Protein AF-A0A8H4XTZ6-F1 (afdb_monomer)

Solvent-accessible surface area (backbone atoms only — not comparable to full-atom values): 12920 Å² total; per-residue (Å²): 134,84,82,74,54,70,74,58,48,52,50,48,52,52,52,48,51,53,48,51,56,50,50,56,52,51,52,54,63,55,42,78,76,43,97,61,100,76,72,85,51,76,67,58,68,66,67,58,66,88,83,51,74,69,60,46,30,50,47,52,44,48,48,55,27,50,54,51,53,46,46,60,42,57,65,65,45,88,54,65,26,36,37,34,23,33,77,70,37,43,57,46,40,72,69,51,46,59,68,68,66,51,42,73,47,40,29,79,50,82,45,54,63,90,52,94,72,85,74,42,62,88,37,32,32,38,33,42,34,49,71,44,74,70,52,51,51,46,52,52,56,38,58,78,63,49,33,39,60,37,36,22,41,36,26,30,31,81,60,52,71,68,60,46,53,55,50,73,68,34,66,66,48,66,76,44,44,79,42,79,50,68,71,53,62,53,55,42,68,78,51,44,89,39,69,41,72,86,58,84,63,54,60,55,38,70,71,36,83,91,27,62,88,50,34,67,60,52,52,53,55,57,57,66,39,106

Nearest PDB structures (foldseek):
  4jeu-assembly1_A  TM=8.251E-01  e=2.474E-12  Rattus norvegicus
  7xsj-assembly1_A  TM=8.286E-01  e=4.257E-12  Rattus norvegicus
  6lpc-assembly1_A  TM=8.825E-01  e=4.116E-09  Rattus norvegicus
  1mqs-assembly1_A  TM=7.685E-01  e=3.271E-10  Saccharomyces cerevisiae
  1y9j-assembly1_A  TM=8.326E-01  e=2.050E-06  Rattus norvegicus

Radius of gyration: 20.04 Å; Cα contacts (8 Å, |Δi|>4): 275; chains: 1; bounding box: 37×61×44 Å

Structure (mmCIF, N/CA/C/O backbone):
data_AF-A0A8H4XTZ6-F1
#
_entry.id   AF-A0A8H4XTZ6-F1
#
loop_
_atom_site.group_PDB
_atom_site.id
_atom_site.type_symbol
_atom_site.label_atom_id
_atom_site.label_alt_id
_atom_site.label_comp_id
_atom_site.label_asym_id
_atom_site.label_entity_id
_atom_site.label_seq_id
_atom_site.pdbx_PDB_ins_code
_atom_site.Cartn_x
_atom_site.Cartn_y
_atom_site.Cartn_z
_atom_site.occupancy
_atom_site.B_iso_or_equiv
_atom_site.auth_seq_id
_atom_site.auth_comp_id
_atom_site.auth_asym_id
_atom_site.auth_atom_id
_atom_site.pdbx_PDB_model_num
ATOM 1 N N . MET A 1 1 ? 12.850 40.009 -25.673 1.00 41.88 1 MET A N 1
ATOM 2 C CA . MET A 1 1 ? 12.493 39.397 -24.373 1.00 41.88 1 MET A CA 1
ATOM 3 C C . MET A 1 1 ? 13.578 39.734 -23.359 1.00 41.88 1 MET A C 1
ATOM 5 O O . MET A 1 1 ? 14.734 39.421 -23.613 1.00 41.88 1 MET A O 1
ATOM 9 N N . ARG A 1 2 ? 13.254 40.454 -22.275 1.00 43.62 2 ARG A N 1
ATOM 10 C CA . ARG A 1 2 ? 14.223 40.780 -21.210 1.00 43.62 2 ARG A CA 1
ATOM 11 C C . ARG A 1 2 ? 14.406 39.543 -20.325 1.00 43.62 2 ARG A C 1
ATOM 13 O O . ARG A 1 2 ? 13.419 39.065 -19.776 1.00 43.62 2 ARG A O 1
ATOM 20 N N . ARG A 1 3 ? 15.635 39.029 -20.204 1.00 43.44 3 ARG A N 1
ATOM 21 C CA . ARG A 1 3 ? 15.961 37.962 -19.242 1.00 43.44 3 ARG A CA 1
ATOM 22 C C . ARG A 1 3 ? 15.710 38.488 -17.826 1.00 43.44 3 ARG A C 1
ATOM 24 O O . ARG A 1 3 ? 16.154 39.588 -17.498 1.00 43.44 3 ARG A O 1
ATOM 31 N N . LEU A 1 4 ? 14.947 37.741 -17.032 1.00 46.97 4 LEU A N 1
ATOM 32 C CA . LEU A 1 4 ? 14.671 38.077 -15.635 1.00 46.97 4 LEU A CA 1
ATOM 33 C C . LEU A 1 4 ? 15.950 37.923 -14.802 1.00 46.97 4 LEU A C 1
ATOM 35 O O . LEU A 1 4 ? 16.807 37.101 -15.114 1.00 46.97 4 LEU A O 1
ATOM 39 N N . SER A 1 5 ? 16.096 38.733 -13.754 1.00 55.97 5 SER A N 1
ATOM 40 C CA . SER A 1 5 ? 17.237 38.605 -12.839 1.00 55.97 5 SER A CA 1
ATOM 41 C C . SER A 1 5 ? 17.119 37.328 -11.989 1.00 55.97 5 SER A C 1
ATOM 43 O O . SER A 1 5 ? 16.010 36.931 -11.631 1.00 55.97 5 SER A O 1
ATOM 45 N N . ALA A 1 6 ? 18.247 36.707 -11.619 1.00 49.34 6 ALA A N 1
ATOM 46 C CA . ALA A 1 6 ? 18.302 35.491 -10.792 1.00 49.34 6 ALA A CA 1
ATOM 47 C C . ALA A 1 6 ? 17.353 35.484 -9.562 1.00 49.34 6 ALA A C 1
ATOM 49 O O . ALA A 1 6 ? 16.667 34.482 -9.353 1.00 49.34 6 ALA A O 1
ATOM 50 N N . PRO A 1 7 ? 17.204 36.577 -8.778 1.00 45.06 7 PRO A N 1
ATOM 51 C CA . PRO A 1 7 ? 16.242 36.604 -7.669 1.00 45.06 7 PRO A CA 1
ATOM 52 C C . PRO A 1 7 ? 14.767 36.661 -8.111 1.00 45.06 7 PRO A C 1
ATOM 54 O O . PRO A 1 7 ? 13.894 36.178 -7.392 1.00 45.06 7 PRO A O 1
ATOM 57 N N . GLN A 1 8 ? 14.458 37.220 -9.285 1.00 45.88 8 GLN A N 1
ATOM 58 C CA . GLN A 1 8 ? 13.102 37.200 -9.857 1.00 45.88 8 GLN A CA 1
ATOM 59 C C . GLN A 1 8 ? 12.756 35.825 -10.436 1.00 45.88 8 GLN A C 1
ATOM 61 O O . GLN A 1 8 ? 11.607 35.397 -10.354 1.00 45.88 8 GLN A O 1
ATOM 66 N N . GLN A 1 9 ? 13.756 35.123 -10.969 1.00 47.41 9 GLN A N 1
ATOM 67 C CA . GLN A 1 9 ? 13.618 33.754 -11.449 1.00 47.41 9 GLN A CA 1
ATOM 68 C C . GLN A 1 9 ? 13.336 32.810 -10.272 1.00 47.41 9 GLN A C 1
ATOM 70 O O . GLN A 1 9 ? 12.324 32.118 -10.285 1.00 47.41 9 GLN A O 1
ATOM 75 N N . ALA A 1 10 ? 14.107 32.902 -9.180 1.00 41.50 10 ALA A N 1
ATOM 76 C CA . ALA A 1 10 ? 13.866 32.144 -7.944 1.00 41.50 10 ALA A CA 1
ATOM 77 C C . ALA A 1 10 ? 12.462 32.370 -7.347 1.00 41.50 10 ALA A C 1
ATOM 79 O O . ALA A 1 10 ? 11.810 31.417 -6.926 1.00 41.50 10 ALA A O 1
ATOM 80 N N . ARG A 1 11 ? 11.958 33.613 -7.350 1.00 45.72 11 ARG A N 1
ATOM 81 C CA . ARG A 1 11 ? 10.585 33.914 -6.903 1.00 45.72 11 ARG A CA 1
ATOM 82 C C . ARG A 1 11 ? 9.529 33.264 -7.792 1.00 45.72 11 ARG A C 1
ATOM 84 O O . ARG A 1 11 ? 8.603 32.666 -7.259 1.00 45.72 11 ARG A O 1
ATOM 91 N N . ARG A 1 12 ? 9.708 33.303 -9.117 1.00 45.94 12 ARG A N 1
ATOM 92 C CA . ARG A 1 12 ? 8.836 32.584 -10.058 1.00 45.94 12 ARG A CA 1
ATOM 93 C C . ARG A 1 12 ? 8.860 31.073 -9.833 1.00 45.94 12 ARG A C 1
ATOM 95 O O . ARG A 1 12 ? 7.801 30.465 -9.850 1.00 45.94 12 ARG A O 1
ATOM 102 N N . HIS A 1 13 ? 10.021 30.472 -9.572 1.00 44.62 13 HIS A N 1
ATOM 103 C CA . HIS A 1 13 ? 10.110 29.038 -9.270 1.00 44.62 13 HIS A CA 1
ATOM 104 C C . HIS A 1 13 ? 9.331 28.655 -8.010 1.00 44.62 13 HIS A C 1
ATOM 106 O O . HIS A 1 13 ? 8.622 27.653 -8.016 1.00 44.62 13 HIS A O 1
ATOM 112 N N . VAL A 1 14 ? 9.431 29.457 -6.943 1.00 46.00 14 VAL A N 1
ATOM 113 C CA . VAL A 1 14 ? 8.678 29.232 -5.698 1.00 46.00 14 VAL A CA 1
ATOM 114 C C . VAL A 1 14 ? 7.174 29.398 -5.932 1.00 46.00 14 VAL A C 1
ATOM 116 O O . VAL A 1 14 ? 6.385 28.595 -5.450 1.00 46.00 14 VAL A O 1
ATOM 119 N N . GLU A 1 15 ? 6.769 30.392 -6.716 1.00 44.75 15 GLU A N 1
ATOM 120 C CA . GLU A 1 15 ? 5.364 30.659 -7.039 1.00 44.75 15 GLU A CA 1
ATOM 121 C C . GLU A 1 15 ? 4.754 29.548 -7.916 1.00 44.75 15 GLU A C 1
ATOM 123 O O . GLU A 1 15 ? 3.647 29.077 -7.649 1.00 44.75 15 GLU A O 1
ATOM 128 N N . VAL A 1 16 ? 5.514 29.035 -8.891 1.00 50.38 16 VAL A N 1
ATOM 129 C CA . VAL A 1 16 ? 5.145 27.878 -9.723 1.00 50.38 16 VAL A CA 1
ATOM 130 C C . VAL A 1 16 ? 5.050 26.603 -8.882 1.00 50.38 16 VAL A C 1
ATOM 132 O O . VAL A 1 16 ? 4.062 25.890 -8.994 1.00 50.38 16 VAL A O 1
ATOM 135 N N . MET A 1 17 ? 6.004 26.354 -7.980 1.00 45.78 17 MET A N 1
ATOM 136 C CA . MET A 1 17 ? 5.973 25.252 -7.003 1.00 45.78 17 MET A CA 1
ATOM 137 C C . MET A 1 17 ? 4.731 25.294 -6.101 1.00 45.78 17 MET A C 1
ATOM 139 O O . MET A 1 17 ? 4.071 24.273 -5.901 1.00 45.78 17 MET A O 1
ATOM 143 N N . ILE A 1 18 ? 4.390 26.470 -5.563 1.00 44.59 18 ILE A N 1
ATOM 144 C CA . ILE A 1 18 ? 3.201 26.664 -4.720 1.00 44.59 18 ILE A CA 1
ATOM 145 C C . ILE A 1 18 ? 1.930 26.399 -5.533 1.00 44.59 18 ILE A C 1
ATOM 147 O O . ILE A 1 18 ? 1.028 25.716 -5.051 1.00 44.59 18 ILE A O 1
ATOM 151 N N . THR A 1 19 ? 1.883 26.866 -6.782 1.00 44.28 19 THR A N 1
ATOM 152 C CA . THR A 1 19 ? 0.727 26.689 -7.674 1.00 44.28 19 THR A CA 1
ATOM 153 C C . THR A 1 19 ? 0.571 25.233 -8.132 1.00 44.28 19 THR A C 1
ATOM 155 O O . THR A 1 19 ? -0.538 24.712 -8.124 1.00 44.28 19 THR A O 1
ATOM 158 N N . LEU A 1 20 ? 1.673 24.533 -8.430 1.00 47.31 20 LEU A N 1
ATOM 159 C CA . LEU A 1 20 ? 1.722 23.089 -8.709 1.00 47.31 20 LEU A CA 1
ATOM 160 C C . LEU A 1 20 ? 1.187 22.277 -7.529 1.00 47.31 20 LEU A C 1
ATOM 162 O O . LEU A 1 20 ? 0.318 21.426 -7.695 1.00 47.31 20 LEU A O 1
ATOM 166 N N . THR A 1 21 ? 1.668 22.580 -6.324 1.00 45.09 21 THR A N 1
ATOM 167 C CA . THR A 1 21 ? 1.242 21.884 -5.104 1.00 45.09 21 THR A CA 1
ATOM 168 C C . THR A 1 21 ? -0.235 22.154 -4.803 1.00 45.09 21 THR A C 1
ATOM 170 O O . THR A 1 21 ? -0.951 21.249 -4.383 1.00 45.09 21 THR A O 1
ATOM 173 N N . ALA A 1 22 ? -0.719 23.377 -5.049 1.00 42.16 22 ALA A N 1
ATOM 174 C CA . ALA A 1 22 ? -2.122 23.747 -4.875 1.00 42.16 22 ALA A CA 1
ATOM 175 C C . ALA A 1 22 ? -3.043 23.075 -5.906 1.00 42.16 22 ALA A C 1
ATOM 177 O O . ALA A 1 22 ? -4.078 22.540 -5.525 1.00 42.16 22 ALA A O 1
ATOM 178 N N . HIS A 1 23 ? -2.648 23.027 -7.179 1.00 41.53 23 HIS A N 1
ATOM 179 C CA . HIS A 1 23 ? -3.471 22.460 -8.248 1.00 41.53 23 HIS A CA 1
ATOM 180 C C . HIS A 1 23 ? -3.532 20.927 -8.188 1.00 41.53 23 HIS A C 1
ATOM 182 O O . HIS A 1 23 ? -4.601 20.344 -8.336 1.00 41.53 23 HIS A O 1
ATOM 188 N N . VAL A 1 24 ? -2.419 20.255 -7.862 1.00 46.41 24 VAL A N 1
ATOM 189 C CA . VAL A 1 24 ? -2.420 18.799 -7.618 1.00 46.41 24 VAL A CA 1
ATOM 190 C C . VAL A 1 24 ? -3.264 18.456 -6.382 1.00 46.41 24 VAL A C 1
ATOM 192 O O . VAL A 1 24 ? -3.965 17.444 -6.379 1.00 46.41 24 VAL A O 1
ATOM 195 N N . ARG A 1 25 ? -3.257 19.310 -5.348 1.00 40.59 25 ARG A N 1
ATOM 196 C CA . ARG A 1 25 ? -4.105 19.174 -4.150 1.00 40.59 25 ARG A CA 1
ATOM 197 C C . ARG A 1 25 ? -5.598 19.367 -4.451 1.00 40.59 25 ARG A C 1
ATOM 199 O O . ARG A 1 25 ? -6.425 18.727 -3.812 1.00 40.59 25 ARG A O 1
ATOM 206 N N . GLU A 1 26 ? -5.939 20.222 -5.409 1.00 40.88 26 GLU A N 1
ATOM 207 C CA . GLU A 1 26 ? -7.314 20.457 -5.872 1.00 40.88 26 GLU A CA 1
ATOM 208 C C . GLU A 1 26 ? -7.821 19.294 -6.751 1.00 40.88 26 GLU A C 1
ATOM 210 O O . GLU A 1 26 ? -8.905 18.769 -6.515 1.00 40.88 26 GLU A O 1
ATOM 215 N N . LEU A 1 27 ? -6.980 18.775 -7.653 1.00 41.75 27 LEU A N 1
ATOM 216 C CA . LEU A 1 27 ? -7.286 17.604 -8.489 1.00 41.75 27 LEU A CA 1
ATOM 217 C C . LEU A 1 27 ? -7.398 16.296 -7.692 1.00 41.75 27 LEU A C 1
ATOM 219 O O . LEU A 1 27 ? -8.238 15.452 -8.003 1.00 41.75 27 LEU A O 1
ATOM 223 N N . THR A 1 28 ? -6.591 16.119 -6.638 1.00 41.16 28 THR A N 1
ATOM 224 C CA . THR A 1 28 ? -6.766 14.980 -5.723 1.00 41.16 28 THR A CA 1
ATOM 225 C C . THR A 1 28 ? -8.097 15.082 -4.982 1.00 41.16 28 THR A C 1
ATOM 227 O O . THR A 1 28 ? -8.783 14.075 -4.887 1.00 41.16 28 THR A O 1
ATOM 230 N N . LEU A 1 29 ? -8.523 16.266 -4.527 1.00 37.47 29 LEU A N 1
ATOM 231 C CA . LEU A 1 29 ? -9.815 16.443 -3.843 1.00 37.47 29 LEU A CA 1
ATOM 232 C C . LEU A 1 29 ? -11.028 16.097 -4.729 1.00 37.47 29 LEU A C 1
ATOM 234 O O . LEU A 1 29 ? -11.968 15.477 -4.228 1.00 37.47 29 LEU A O 1
ATOM 238 N N . ASP A 1 30 ? -10.996 16.433 -6.021 1.00 35.28 30 ASP A N 1
ATOM 239 C CA . ASP A 1 30 ? -12.091 16.120 -6.954 1.00 35.28 30 ASP A CA 1
ATOM 240 C C . ASP A 1 30 ? -12.060 14.663 -7.459 1.00 35.28 30 ASP A C 1
ATOM 242 O O . ASP A 1 30 ? -13.112 14.051 -7.657 1.00 35.28 30 ASP A O 1
ATOM 246 N N . SER A 1 31 ? -10.877 14.045 -7.563 1.00 36.22 31 SER A N 1
ATOM 247 C CA . SER A 1 31 ? -10.711 12.641 -7.976 1.00 36.22 31 SER A CA 1
ATOM 248 C C . SER A 1 31 ? -11.304 11.624 -6.984 1.00 36.22 31 SER A C 1
ATOM 250 O O . SER A 1 31 ? -11.765 10.565 -7.403 1.00 36.22 31 SER A O 1
ATOM 252 N N . TRP A 1 32 ? -11.377 11.942 -5.685 1.00 37.50 32 TRP A N 1
ATOM 253 C CA . TRP A 1 32 ? -12.022 11.077 -4.679 1.00 37.50 32 TRP A CA 1
ATOM 254 C C . TRP A 1 32 ? -13.562 11.139 -4.692 1.00 37.50 32 TRP A C 1
ATOM 256 O O . TRP A 1 32 ? -14.209 10.341 -4.014 1.00 37.50 32 TRP A O 1
ATOM 266 N N . ARG A 1 33 ? -14.175 12.067 -5.444 1.00 37.56 33 ARG A N 1
ATOM 267 C CA . ARG A 1 33 ? -15.642 12.167 -5.597 1.00 37.56 33 ARG A CA 1
ATOM 268 C C . ARG A 1 33 ? -16.196 11.424 -6.809 1.00 37.56 33 ARG A C 1
ATOM 270 O O . ARG A 1 33 ? -17.398 11.168 -6.853 1.00 37.56 33 ARG A O 1
ATOM 277 N N . SER A 1 34 ? -15.357 11.078 -7.773 1.00 34.34 34 SER A N 1
ATOM 278 C CA . SER A 1 34 ? -15.783 10.452 -9.021 1.00 34.34 34 SER A CA 1
ATOM 279 C C . SER A 1 34 ? -14.666 9.570 -9.557 1.00 34.34 34 SER A C 1
ATOM 281 O O . SER A 1 34 ? -13.596 10.080 -9.882 1.00 34.34 34 SER A O 1
ATOM 283 N N . ASP A 1 35 ? -14.936 8.263 -9.649 1.00 40.84 35 ASP A N 1
ATOM 284 C CA . ASP A 1 35 ? -14.120 7.263 -10.347 1.00 40.84 35 ASP A CA 1
ATOM 285 C C . ASP A 1 35 ? -13.469 7.858 -11.608 1.00 40.84 35 ASP A C 1
ATOM 287 O O . ASP A 1 35 ? -14.160 8.158 -12.584 1.00 40.84 35 ASP A O 1
ATOM 291 N N . GLY A 1 36 ? -12.144 8.049 -11.601 1.00 34.41 36 GLY A N 1
ATOM 292 C CA . GLY A 1 36 ? -11.499 8.746 -12.715 1.00 34.41 36 GLY A CA 1
ATOM 293 C C . GLY A 1 36 ? -10.007 9.045 -12.581 1.00 34.41 36 GLY A C 1
ATOM 294 O O . GLY A 1 36 ? -9.601 10.182 -12.783 1.00 34.41 36 GLY A O 1
ATOM 295 N N . ILE A 1 37 ? -9.151 8.047 -12.330 1.00 34.31 37 ILE A N 1
ATOM 296 C CA . ILE A 1 37 ? -7.687 8.185 -12.521 1.00 34.31 37 ILE A CA 1
ATOM 297 C C . ILE A 1 37 ? -7.341 8.014 -14.017 1.00 34.31 37 ILE A C 1
ATOM 299 O O . ILE A 1 37 ? -6.606 7.101 -14.390 1.00 34.31 37 ILE A O 1
ATOM 303 N N . ARG A 1 38 ? -7.939 8.806 -14.922 1.00 36.03 38 ARG A N 1
ATOM 304 C CA . ARG A 1 38 ? -7.654 8.698 -16.375 1.00 36.03 38 ARG A CA 1
ATOM 305 C C . ARG A 1 38 ? -7.473 9.999 -17.151 1.00 36.03 38 ARG A C 1
ATOM 307 O O . ARG A 1 38 ? -7.172 9.916 -18.335 1.00 36.03 38 ARG A O 1
ATOM 314 N N . GLU A 1 39 ? -7.533 11.163 -16.517 1.00 38.28 39 GLU A N 1
ATOM 315 C CA . GLU A 1 39 ? -7.215 12.435 -17.182 1.00 38.28 39 GLU A CA 1
ATOM 316 C C . GLU A 1 39 ? -6.231 13.242 -16.338 1.00 38.28 39 GLU A C 1
ATOM 318 O O . GLU A 1 39 ? -6.549 14.268 -15.747 1.00 38.28 39 GLU A O 1
ATOM 323 N N . MET A 1 40 ? -4.988 12.762 -16.276 1.00 38.16 40 MET A N 1
ATOM 324 C CA . MET A 1 40 ? -3.869 13.649 -15.977 1.00 38.16 40 MET A CA 1
ATOM 325 C C . MET A 1 40 ? -3.655 14.503 -17.235 1.00 38.16 40 MET A C 1
ATOM 327 O O . MET A 1 40 ? -3.109 14.046 -18.236 1.00 38.16 40 MET A O 1
ATOM 331 N N . ASP A 1 41 ? -4.242 15.693 -17.197 1.00 41.72 41 ASP A N 1
ATOM 332 C CA . ASP A 1 41 ? -4.563 16.562 -18.328 1.00 41.72 41 ASP A CA 1
ATOM 333 C C . ASP A 1 41 ? -3.343 16.864 -19.233 1.00 41.72 41 ASP A C 1
ATOM 335 O O . ASP A 1 41 ? -2.322 17.390 -18.780 1.00 41.72 41 ASP A O 1
ATOM 339 N N . GLU A 1 42 ? -3.443 16.598 -20.544 1.00 36.47 42 GLU A N 1
ATOM 340 C CA . GLU A 1 42 ? -2.414 16.915 -21.564 1.00 36.47 42 GLU A CA 1
ATOM 341 C C . GLU A 1 42 ? -2.004 18.403 -21.556 1.00 36.47 42 GLU A C 1
ATOM 343 O O . GLU A 1 42 ? -0.920 18.779 -22.014 1.00 36.47 42 GLU A O 1
ATOM 348 N N . LYS A 1 43 ? -2.874 19.274 -21.034 1.00 37.62 43 LYS A N 1
ATOM 349 C CA . LYS A 1 43 ? -2.613 20.706 -20.848 1.00 37.62 43 LYS A CA 1
ATOM 350 C C . LYS A 1 43 ? -1.610 20.997 -19.730 1.00 37.62 43 LYS A C 1
ATOM 352 O O . LYS A 1 43 ? -0.890 21.988 -19.829 1.00 37.62 43 LYS A O 1
ATOM 357 N N . PHE A 1 44 ? -1.526 20.144 -18.711 1.00 42.38 44 PHE A N 1
ATOM 358 C CA . PHE A 1 44 ? -0.621 20.305 -17.572 1.00 42.38 44 PHE A CA 1
ATOM 359 C C . PHE A 1 44 ? 0.829 19.974 -17.951 1.00 42.38 44 PHE A C 1
ATOM 361 O O . PHE A 1 44 ? 1.744 20.735 -17.641 1.00 42.38 44 PHE A O 1
ATOM 368 N N . LEU A 1 45 ? 1.030 18.913 -18.743 1.00 42.81 45 LEU A N 1
ATOM 369 C CA . LEU A 1 45 ? 2.329 18.572 -19.342 1.00 42.81 45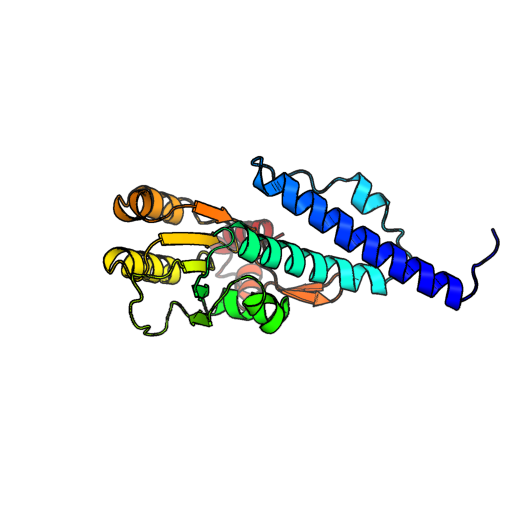 LEU A CA 1
ATOM 370 C C . LEU A 1 45 ? 2.846 19.655 -20.307 1.00 42.81 45 LEU A C 1
ATOM 372 O O . LEU A 1 45 ? 4.054 19.801 -20.461 1.00 42.81 45 LEU A O 1
ATOM 376 N N . LYS A 1 46 ? 1.953 20.448 -20.918 1.00 44.38 46 LYS A N 1
ATOM 377 C CA . LYS A 1 46 ? 2.314 21.600 -21.769 1.00 44.38 46 LYS A CA 1
ATOM 378 C C . LYS A 1 46 ? 2.691 22.866 -20.987 1.00 44.38 46 LYS A C 1
ATOM 380 O O . LYS A 1 46 ? 3.265 23.771 -21.582 1.00 44.38 46 LYS A O 1
ATOM 385 N N . TRP A 1 47 ? 2.363 22.949 -19.694 1.00 41.28 47 TRP A N 1
ATOM 386 C CA . TRP A 1 47 ? 2.645 24.109 -18.829 1.00 41.28 47 TRP A CA 1
ATOM 387 C C . TRP A 1 47 ? 4.018 24.041 -18.141 1.00 41.28 47 TRP A C 1
ATOM 389 O O . TRP A 1 47 ? 4.542 25.061 -17.697 1.00 41.28 47 TRP A O 1
ATOM 399 N N . LEU A 1 48 ? 4.610 22.847 -18.061 1.00 41.94 48 LEU A N 1
ATOM 400 C CA . LEU A 1 48 ? 6.001 22.646 -17.662 1.00 41.94 48 LEU A CA 1
ATOM 401 C C . LEU A 1 48 ? 6.896 22.900 -18.877 1.00 41.94 48 LEU A C 1
ATOM 403 O O . LEU A 1 48 ? 7.161 21.993 -19.665 1.00 41.94 48 LEU A O 1
ATOM 407 N N . GLU A 1 49 ? 7.342 24.145 -19.059 1.00 45.59 49 GLU A N 1
ATOM 408 C CA . GLU A 1 49 ? 8.364 24.420 -20.071 1.00 45.59 49 GLU A CA 1
ATOM 409 C C . GLU A 1 49 ? 9.658 23.629 -19.775 1.00 45.59 49 GLU A C 1
ATOM 411 O O . GLU A 1 49 ? 10.000 23.408 -18.609 1.00 45.59 49 GLU A O 1
ATOM 416 N N . PRO A 1 50 ? 10.400 23.181 -20.808 1.00 45.28 50 PRO A N 1
ATOM 417 C CA . PRO A 1 50 ? 11.414 22.130 -20.670 1.00 45.28 50 PRO A CA 1
ATOM 418 C C . PRO A 1 50 ? 12.718 22.558 -19.977 1.00 45.28 50 PRO A C 1
ATOM 420 O O . PRO A 1 50 ? 13.603 21.721 -19.805 1.00 45.28 50 PRO A O 1
ATOM 423 N N . GL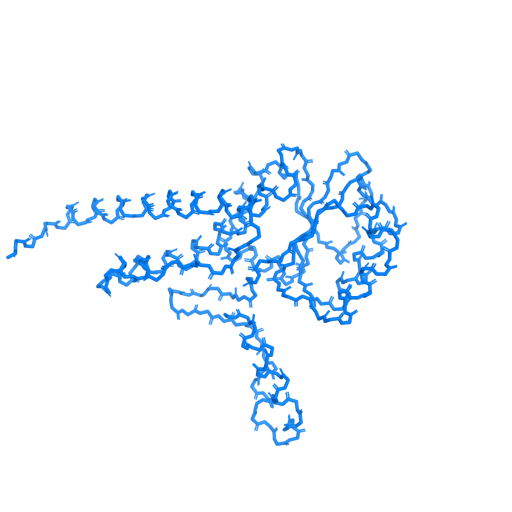U A 1 51 ? 12.881 23.837 -19.630 1.00 51.19 51 GLU A N 1
ATOM 424 C CA . GLU A 1 51 ? 14.201 24.421 -19.347 1.00 51.19 51 GLU A CA 1
ATOM 425 C C . GLU A 1 51 ? 14.679 24.269 -17.893 1.00 51.19 51 GLU A C 1
ATOM 427 O O . GLU A 1 51 ? 15.866 24.453 -17.630 1.00 51.19 51 GLU A O 1
ATOM 432 N N . ASP A 1 52 ? 13.819 23.849 -16.959 1.00 50.06 52 ASP A N 1
ATOM 433 C CA . ASP A 1 52 ? 14.174 23.778 -15.536 1.00 50.06 52 ASP A CA 1
ATOM 434 C C . ASP A 1 52 ? 14.223 22.342 -15.003 1.00 50.06 52 ASP A C 1
ATOM 436 O O . ASP A 1 52 ? 13.278 21.793 -14.430 1.00 50.06 52 ASP A O 1
ATOM 440 N N . GLU A 1 53 ? 15.397 21.735 -15.158 1.00 50.66 53 GLU A N 1
ATOM 441 C CA . GLU A 1 53 ? 15.718 20.361 -14.763 1.00 50.66 53 GLU A CA 1
ATOM 442 C C . GLU A 1 53 ? 15.440 20.063 -13.274 1.00 50.66 53 GLU A C 1
ATOM 444 O O . GLU A 1 53 ? 15.101 18.933 -12.929 1.00 50.66 53 GLU A O 1
ATOM 449 N N . PHE A 1 54 ? 15.500 21.086 -12.411 1.00 49.28 54 PHE A N 1
ATOM 450 C CA . PHE A 1 54 ? 15.274 20.993 -10.963 1.00 49.28 54 PHE A CA 1
ATOM 451 C C . PHE A 1 54 ? 13.785 20.957 -10.563 1.00 49.28 54 PHE A C 1
ATOM 453 O O . PHE A 1 54 ? 13.427 20.308 -9.579 1.00 49.28 54 PHE A O 1
ATOM 460 N N . ILE A 1 55 ? 12.896 21.610 -11.326 1.00 52.28 55 ILE A N 1
ATOM 461 C CA . ILE A 1 55 ? 11.449 21.655 -11.026 1.00 52.28 55 ILE A CA 1
ATOM 462 C C . ILE A 1 55 ? 10.773 20.325 -11.360 1.00 52.28 55 ILE A C 1
ATOM 464 O O . ILE A 1 55 ? 9.910 19.856 -10.617 1.00 52.28 55 ILE A O 1
ATOM 468 N N . LEU A 1 56 ? 11.221 19.664 -12.423 1.00 48.97 56 LEU A N 1
ATOM 469 C CA . LEU A 1 56 ? 10.729 18.339 -12.794 1.00 48.97 56 LEU A CA 1
ATOM 470 C C . LEU A 1 56 ? 11.152 17.259 -11.777 1.00 48.97 56 LEU A C 1
ATOM 472 O O . LEU A 1 56 ? 10.403 16.308 -11.562 1.00 48.97 56 LEU A O 1
ATOM 476 N N . THR A 1 57 ? 12.288 17.443 -11.079 1.00 45.06 57 THR A N 1
ATOM 477 C CA . THR A 1 57 ? 12.725 16.591 -9.948 1.00 45.06 57 THR A CA 1
ATOM 478 C C . THR A 1 57 ? 11.758 16.584 -8.798 1.00 45.06 57 THR A C 1
ATOM 480 O O . THR A 1 57 ? 11.380 15.524 -8.301 1.00 45.06 57 THR A O 1
ATOM 483 N N . LEU A 1 58 ? 11.340 17.776 -8.401 1.00 51.16 58 LEU A N 1
ATOM 484 C CA . LEU A 1 58 ? 10.335 17.931 -7.374 1.00 51.16 58 LEU A CA 1
ATOM 485 C C . LEU A 1 58 ? 8.986 17.400 -7.853 1.00 51.16 58 LEU A C 1
ATOM 487 O O . LEU A 1 58 ? 8.319 16.752 -7.068 1.00 51.16 58 LEU A O 1
ATOM 491 N N . ALA A 1 59 ? 8.610 17.578 -9.122 1.00 55.88 59 ALA A N 1
ATOM 492 C CA . ALA A 1 59 ? 7.269 17.245 -9.597 1.00 55.88 59 ALA A CA 1
ATOM 493 C C . ALA A 1 59 ? 6.917 15.746 -9.539 1.00 55.88 59 ALA A C 1
ATOM 495 O O . ALA A 1 59 ? 5.841 15.417 -9.054 1.00 55.88 59 ALA A O 1
ATOM 496 N N . ALA A 1 60 ? 7.784 14.832 -9.993 1.00 55.69 60 ALA A N 1
ATOM 497 C CA . ALA A 1 60 ? 7.460 13.395 -10.017 1.00 55.69 60 ALA A CA 1
ATOM 498 C C . ALA A 1 60 ? 7.468 12.763 -8.614 1.00 55.69 60 ALA A C 1
ATOM 500 O O . ALA A 1 60 ? 6.549 12.029 -8.247 1.00 55.69 60 ALA A O 1
ATOM 501 N N . ALA A 1 61 ? 8.484 13.089 -7.809 1.00 61.31 61 ALA A N 1
ATOM 502 C CA . ALA A 1 61 ? 8.536 12.675 -6.412 1.00 61.31 61 ALA A CA 1
ATOM 503 C C . ALA A 1 61 ? 7.374 13.294 -5.623 1.00 61.31 61 ALA A C 1
ATOM 505 O O . ALA A 1 61 ? 6.651 12.564 -4.955 1.00 61.31 61 ALA A O 1
ATOM 506 N N . ALA A 1 62 ? 7.116 14.598 -5.781 1.00 65.31 62 ALA A N 1
ATOM 507 C CA . ALA A 1 62 ? 5.984 15.259 -5.138 1.00 65.31 62 ALA A CA 1
ATOM 508 C C . ALA A 1 62 ? 4.641 14.715 -5.624 1.00 65.31 62 ALA A C 1
ATOM 510 O O . ALA A 1 62 ? 3.723 14.635 -4.821 1.00 65.31 62 ALA A O 1
ATOM 511 N N . ALA A 1 63 ? 4.501 14.297 -6.884 1.00 69.31 63 ALA A N 1
ATOM 512 C CA . ALA A 1 63 ? 3.272 13.672 -7.363 1.00 69.31 63 ALA A CA 1
ATOM 513 C C . ALA A 1 63 ? 2.998 12.361 -6.614 1.00 69.31 63 ALA A C 1
ATOM 515 O O . ALA A 1 63 ? 1.909 12.198 -6.068 1.00 69.31 63 ALA A O 1
ATOM 516 N N . ALA A 1 64 ? 3.992 11.470 -6.501 1.00 74.88 64 ALA A N 1
ATOM 517 C CA . ALA A 1 64 ? 3.853 10.238 -5.722 1.00 74.88 64 ALA A CA 1
ATOM 518 C C . ALA A 1 64 ? 3.564 10.533 -4.238 1.00 74.88 64 ALA A C 1
ATOM 520 O O . ALA A 1 64 ? 2.624 9.976 -3.672 1.00 74.88 64 ALA A O 1
ATOM 521 N N . THR A 1 65 ? 4.304 11.465 -3.628 1.00 80.69 65 THR A N 1
ATOM 522 C CA . THR A 1 65 ? 4.082 11.928 -2.248 1.00 80.69 65 THR A CA 1
ATOM 523 C C . THR A 1 65 ? 2.657 12.445 -2.044 1.00 80.69 65 THR A C 1
ATOM 525 O O . THR A 1 65 ? 1.996 12.060 -1.083 1.00 80.69 65 THR A O 1
ATOM 528 N N . VAL A 1 66 ? 2.163 13.304 -2.939 1.00 80.62 66 VAL A N 1
ATOM 529 C CA . VAL A 1 66 ? 0.836 13.925 -2.831 1.00 80.62 66 VAL A CA 1
ATOM 530 C C . VAL A 1 66 ? -0.268 12.894 -3.032 1.00 80.62 66 VAL A C 1
ATOM 532 O O . VAL A 1 66 ? -1.239 12.909 -2.281 1.00 80.62 66 VAL A O 1
ATOM 535 N N . VAL A 1 67 ? -0.115 11.972 -3.984 1.00 82.56 67 VAL A N 1
ATOM 536 C CA . VAL A 1 67 ? -1.082 10.888 -4.205 1.00 82.56 67 VAL A CA 1
ATOM 537 C C . VAL A 1 67 ? -1.161 9.977 -2.979 1.00 82.56 67 VAL A C 1
ATOM 539 O O . VAL A 1 67 ? -2.259 9.688 -2.504 1.00 82.56 67 VAL A O 1
ATOM 542 N N . ILE A 1 68 ? -0.018 9.572 -2.418 1.00 86.31 68 ILE A N 1
ATOM 543 C CA . ILE A 1 68 ? 0.027 8.685 -1.250 1.00 86.31 68 ILE A CA 1
ATOM 544 C C . ILE A 1 68 ? -0.518 9.385 0.003 1.00 86.31 68 ILE A C 1
ATOM 546 O O . ILE A 1 68 ? -1.379 8.831 0.685 1.00 86.31 68 ILE A O 1
ATOM 550 N N . LEU A 1 69 ? -0.083 10.615 0.297 1.00 85.94 69 LEU A N 1
ATOM 551 C CA . LEU A 1 69 ? -0.612 11.384 1.430 1.00 85.94 69 LEU A CA 1
ATOM 552 C C . LEU A 1 69 ? -2.101 11.699 1.262 1.00 85.94 69 LEU A C 1
ATOM 554 O O . LEU A 1 69 ? -2.855 11.632 2.231 1.00 85.94 69 LEU A O 1
ATOM 558 N N . GLY A 1 70 ? -2.540 11.995 0.038 1.00 83.69 70 GLY A N 1
ATOM 559 C CA . GLY A 1 70 ? -3.950 12.157 -0.297 1.00 83.69 70 GLY A CA 1
ATOM 560 C C . GLY A 1 70 ? -4.743 10.891 0.018 1.00 83.69 70 GLY A C 1
ATOM 561 O O . GLY A 1 70 ? -5.773 10.965 0.683 1.00 83.69 70 GLY A O 1
ATOM 562 N N . ALA A 1 71 ? -4.229 9.722 -0.366 1.00 84.56 71 ALA A N 1
ATOM 563 C CA . ALA A 1 71 ? -4.852 8.449 -0.029 1.00 84.56 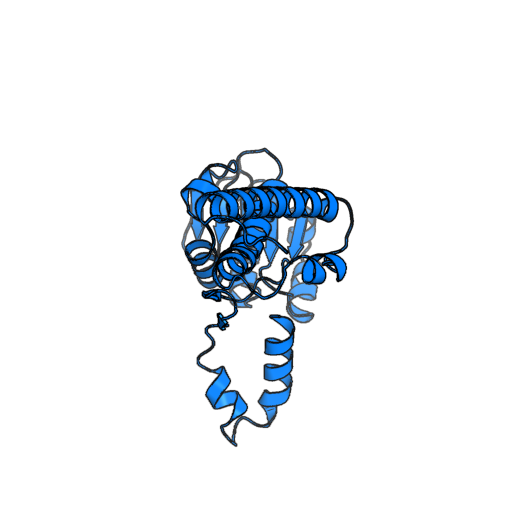71 ALA A CA 1
ATOM 564 C C . ALA A 1 71 ? -4.915 8.205 1.481 1.00 84.56 71 ALA A C 1
ATOM 566 O O . ALA A 1 71 ? -5.973 7.839 1.986 1.00 84.56 71 ALA A O 1
ATOM 567 N N . ILE A 1 72 ? -3.838 8.480 2.223 1.00 86.12 72 ILE A N 1
ATOM 568 C CA . ILE A 1 72 ? -3.820 8.328 3.687 1.00 86.12 72 ILE A CA 1
ATOM 569 C C . ILE A 1 72 ? -4.840 9.250 4.358 1.00 86.12 72 ILE A C 1
ATOM 571 O O . ILE A 1 72 ? -5.549 8.842 5.281 1.00 86.12 72 ILE A O 1
ATOM 575 N N . ARG A 1 73 ? -4.948 10.486 3.872 1.00 84.56 73 ARG A N 1
ATOM 576 C CA . ARG A 1 73 ? -5.857 11.493 4.413 1.00 84.56 73 ARG A CA 1
ATOM 577 C C . ARG A 1 73 ? -7.326 11.188 4.119 1.00 84.56 73 ARG A C 1
ATOM 579 O O . ARG A 1 73 ? -8.170 11.426 4.976 1.00 84.56 73 ARG A O 1
ATOM 586 N N . HIS A 1 74 ? -7.641 10.694 2.923 1.00 78.94 74 HIS A N 1
ATOM 587 C CA . HIS A 1 74 ? -9.025 10.561 2.460 1.00 78.94 74 HIS A CA 1
ATOM 588 C C . HIS A 1 74 ? -9.612 9.156 2.627 1.00 78.94 74 HIS A C 1
ATOM 590 O O . HIS A 1 74 ? -10.804 9.047 2.909 1.00 78.94 74 HIS A O 1
ATOM 596 N N . ALA A 1 75 ? -8.810 8.090 2.523 1.00 77.25 75 ALA A N 1
ATOM 597 C CA . ALA A 1 75 ? -9.328 6.719 2.455 1.00 77.25 75 ALA A CA 1
ATOM 598 C C . ALA A 1 75 ? -10.111 6.278 3.702 1.00 77.25 75 ALA A C 1
ATOM 600 O O . ALA A 1 75 ? -11.033 5.478 3.580 1.00 77.25 75 ALA A O 1
ATOM 601 N N . ALA A 1 76 ? -9.764 6.802 4.879 1.00 73.44 76 ALA A N 1
ATOM 602 C CA . ALA A 1 76 ? -10.363 6.427 6.163 1.00 73.44 76 ALA A CA 1
ATOM 603 C C . ALA A 1 76 ? -11.021 7.613 6.899 1.00 73.44 76 ALA A C 1
ATOM 605 O O . ALA A 1 76 ? -11.350 7.520 8.079 1.00 73.44 76 ALA A O 1
ATOM 606 N N . GLY A 1 77 ? -11.214 8.742 6.209 1.00 78.25 77 GLY A N 1
ATOM 607 C CA . GLY A 1 77 ? -11.774 9.959 6.798 1.00 78.25 77 GLY A CA 1
ATOM 608 C C . GLY A 1 77 ? -10.872 10.629 7.847 1.00 78.25 77 GLY A C 1
ATOM 609 O O . GLY A 1 77 ? -9.659 10.398 7.910 1.00 78.25 77 GLY A O 1
ATOM 610 N N . ASN A 1 78 ? -11.491 11.485 8.668 1.00 81.94 78 ASN A N 1
ATOM 611 C CA . ASN A 1 78 ? -10.811 12.342 9.650 1.00 81.94 78 ASN A CA 1
ATOM 612 C C . ASN A 1 78 ? -10.618 11.691 11.034 1.00 81.94 78 ASN A C 1
ATOM 614 O O . ASN A 1 78 ? -10.058 12.329 11.925 1.00 81.94 78 ASN A O 1
ATOM 618 N N . ASP A 1 79 ? -11.080 10.456 11.228 1.00 87.38 79 ASP A N 1
ATOM 619 C CA . ASP A 1 79 ? -10.918 9.743 12.495 1.00 87.38 79 ASP A CA 1
ATOM 620 C C . ASP A 1 79 ? -9.485 9.203 12.662 1.00 87.38 79 ASP A C 1
ATOM 622 O O . ASP A 1 79 ? -8.718 9.054 11.696 1.00 87.38 79 ASP A O 1
ATOM 626 N N . TRP A 1 80 ? -9.117 8.932 13.919 1.00 91.31 80 TRP A N 1
ATOM 627 C CA . TRP A 1 80 ? -7.846 8.297 14.266 1.00 91.31 80 TRP A CA 1
ATOM 628 C C . TRP A 1 80 ? -7.792 6.864 13.744 1.00 91.31 80 TRP A C 1
ATOM 630 O O . TRP A 1 80 ? -8.763 6.113 13.848 1.00 91.31 80 TRP A O 1
ATOM 640 N N . LYS A 1 81 ? -6.638 6.499 13.185 1.00 94.12 81 LYS A N 1
ATOM 641 C CA . LYS A 1 8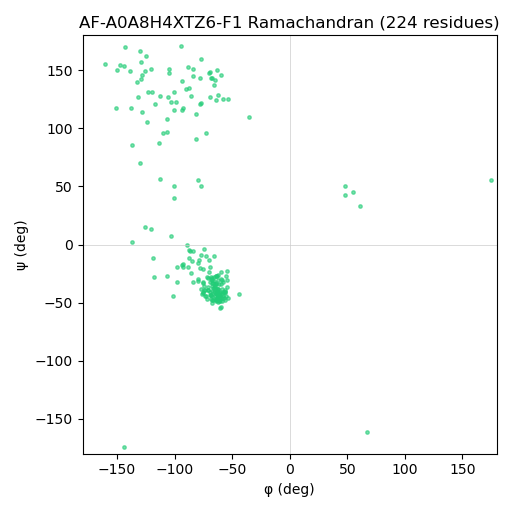1 ? -6.436 5.216 12.514 1.00 94.12 81 LYS A CA 1
ATOM 642 C C . LYS A 1 81 ? -5.014 4.697 12.663 1.00 94.12 81 LYS A C 1
ATOM 644 O O . LYS A 1 81 ? -4.067 5.471 12.797 1.00 94.12 81 LYS A O 1
ATOM 649 N N . VAL A 1 82 ? -4.871 3.382 12.568 1.00 95.06 82 VAL A N 1
ATOM 650 C CA . VAL A 1 82 ? -3.576 2.705 12.420 1.00 95.06 82 VAL A CA 1
ATOM 651 C C . VAL A 1 82 ? -3.260 2.572 10.934 1.00 95.06 82 VAL A C 1
ATOM 653 O O . VAL A 1 82 ? -4.124 2.157 10.160 1.00 95.06 82 VAL A O 1
ATOM 656 N N . LEU A 1 83 ? -2.036 2.901 10.520 1.00 96.00 83 LEU A N 1
ATOM 657 C CA . LEU A 1 83 ? -1.570 2.625 9.161 1.00 96.00 83 LEU A CA 1
ATOM 658 C C . LEU A 1 83 ? -0.856 1.272 9.146 1.00 96.00 83 LEU A C 1
ATOM 660 O O . LEU A 1 83 ? 0.173 1.106 9.794 1.00 96.00 83 LEU A O 1
ATOM 664 N N . VAL A 1 84 ? -1.381 0.311 8.395 1.00 96.81 84 VAL A N 1
ATOM 665 C CA . VAL A 1 84 ? -0.795 -1.021 8.229 1.00 96.81 84 VAL A CA 1
ATOM 666 C C . VAL A 1 84 ? -0.166 -1.128 6.845 1.00 96.81 84 VAL A C 1
ATOM 668 O O . VAL A 1 84 ? -0.830 -0.882 5.843 1.00 96.81 84 VAL A O 1
ATOM 671 N N . VAL A 1 85 ? 1.104 -1.514 6.779 1.00 97.00 85 VAL A N 1
ATOM 672 C CA . VAL A 1 85 ? 1.890 -1.594 5.538 1.00 97.00 85 VAL A CA 1
ATOM 673 C C . VAL A 1 85 ? 2.563 -2.955 5.402 1.00 97.00 85 VAL A C 1
ATOM 675 O O . VAL A 1 85 ? 2.797 -3.630 6.397 1.00 97.00 85 VAL A O 1
ATOM 678 N N . ASP A 1 86 ? 2.905 -3.364 4.186 1.00 96.75 86 ASP A N 1
ATOM 679 C CA . ASP A 1 86 ? 3.857 -4.459 3.955 1.00 96.75 86 ASP A CA 1
ATOM 680 C C . ASP A 1 86 ? 5.282 -3.927 3.755 1.00 96.75 86 ASP A C 1
ATOM 682 O O . ASP A 1 86 ? 5.505 -2.727 3.588 1.00 96.75 86 ASP A O 1
ATOM 686 N N . GLU A 1 87 ? 6.266 -4.816 3.727 1.00 94.50 87 GLU A N 1
ATOM 687 C CA . GLU A 1 87 ? 7.679 -4.489 3.535 1.00 94.50 87 GLU A CA 1
ATOM 688 C C . GLU A 1 87 ? 7.952 -3.698 2.240 1.00 94.50 87 GLU A C 1
ATOM 690 O O . GLU A 1 87 ? 8.769 -2.769 2.227 1.00 94.50 87 GLU A O 1
ATOM 695 N N . LYS A 1 88 ? 7.277 -4.029 1.130 1.00 92.19 88 LYS A N 1
ATOM 696 C CA . LYS A 1 88 ? 7.480 -3.341 -0.155 1.00 92.19 88 LYS A CA 1
ATOM 697 C C . LYS A 1 88 ? 6.851 -1.949 -0.134 1.00 92.19 88 LYS A C 1
ATOM 699 O O . LYS A 1 88 ? 7.501 -0.984 -0.553 1.00 92.19 88 LYS A O 1
ATOM 704 N N . SER A 1 89 ? 5.630 -1.837 0.386 1.00 93.06 89 SER A N 1
ATOM 705 C CA . SER A 1 89 ? 4.920 -0.557 0.518 1.00 93.06 89 SER A CA 1
ATOM 706 C C . SER A 1 89 ? 5.554 0.357 1.565 1.00 93.06 89 SER A C 1
ATOM 708 O O . SER A 1 89 ? 5.612 1.567 1.360 1.00 93.06 89 SER A O 1
ATOM 710 N N . LYS A 1 90 ? 6.136 -0.198 2.634 1.00 94.06 90 LYS A N 1
ATOM 711 C CA . LYS A 1 90 ? 6.934 0.562 3.601 1.00 94.06 90 LYS A CA 1
ATOM 712 C C . LYS A 1 90 ? 8.147 1.202 2.935 1.00 94.06 90 LYS A C 1
ATOM 714 O O . LYS A 1 90 ? 8.348 2.402 3.061 1.00 94.06 90 LYS A O 1
ATOM 719 N N . LYS A 1 91 ? 8.908 0.439 2.144 1.00 91.31 91 LYS A N 1
ATOM 720 C CA . LYS A 1 91 ? 10.038 0.988 1.370 1.00 91.31 91 LYS A CA 1
ATOM 721 C C . LYS A 1 91 ? 9.614 2.084 0.395 1.00 91.31 91 LYS A C 1
ATOM 723 O O . LYS A 1 91 ? 10.432 2.943 0.071 1.00 91.31 91 LYS A O 1
ATOM 728 N N . LEU A 1 92 ? 8.389 2.013 -0.130 1.00 89.06 92 LEU A N 1
ATOM 729 C CA . LEU A 1 92 ? 7.831 3.038 -1.012 1.00 89.06 92 LEU A CA 1
ATOM 730 C C . LEU A 1 92 ? 7.511 4.312 -0.220 1.00 89.06 92 LEU A C 1
ATOM 732 O O . LEU A 1 92 ? 7.919 5.397 -0.633 1.00 89.06 92 LEU A O 1
ATOM 736 N N . LEU A 1 93 ? 6.858 4.171 0.935 1.00 90.62 93 LEU A N 1
ATOM 737 C CA . LEU A 1 93 ? 6.575 5.273 1.855 1.00 90.62 93 LEU A CA 1
ATOM 738 C C . LEU A 1 93 ? 7.858 5.944 2.333 1.00 90.62 93 LEU A C 1
ATOM 740 O O . LEU A 1 93 ? 8.025 7.133 2.104 1.00 90.62 93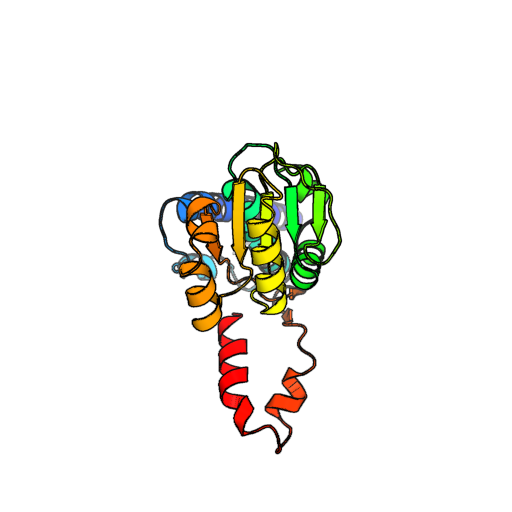 LEU A O 1
ATOM 744 N N . ASP A 1 94 ? 8.805 5.179 2.874 1.00 89.44 94 ASP A N 1
ATOM 745 C CA . ASP A 1 94 ? 10.076 5.695 3.396 1.00 89.44 94 ASP A CA 1
ATOM 746 C C . ASP A 1 94 ? 10.897 6.431 2.308 1.00 89.44 94 ASP A C 1
ATOM 748 O O . ASP A 1 94 ? 11.748 7.268 2.609 1.00 89.44 94 ASP A O 1
ATOM 752 N N . ASN A 1 95 ? 10.664 6.127 1.023 1.00 85.44 95 ASN A N 1
ATOM 753 C CA . ASN A 1 95 ? 11.318 6.793 -0.104 1.00 85.44 95 ASN A CA 1
ATOM 754 C C . ASN A 1 95 ? 10.617 8.086 -0.552 1.00 85.44 95 ASN A C 1
ATOM 756 O O . ASN A 1 95 ? 11.273 8.926 -1.165 1.00 85.44 95 ASN A O 1
ATOM 760 N N . THR A 1 96 ? 9.318 8.236 -0.287 1.00 82.06 96 THR A N 1
ATOM 761 C CA . THR A 1 96 ? 8.478 9.296 -0.873 1.00 82.06 96 THR A CA 1
ATOM 762 C C . THR A 1 96 ? 7.882 10.251 0.158 1.00 82.06 96 THR A C 1
ATOM 764 O O . THR A 1 96 ? 7.638 11.412 -0.159 1.00 82.06 96 THR A O 1
ATOM 767 N N . VAL A 1 97 ? 7.656 9.808 1.390 1.00 86.00 97 VAL A N 1
ATOM 768 C CA . VAL A 1 97 ? 6.931 10.548 2.425 1.00 86.00 97 VAL A CA 1
ATOM 769 C C . VAL A 1 97 ? 7.719 10.493 3.733 1.00 86.00 97 VAL A C 1
ATOM 771 O O . VAL A 1 97 ? 8.272 9.456 4.093 1.00 86.00 97 VAL A O 1
ATOM 774 N N . LYS A 1 98 ? 7.774 11.608 4.468 1.00 87.81 98 LYS A N 1
ATOM 775 C CA . LYS A 1 98 ? 8.342 11.613 5.821 1.00 87.81 98 LYS A CA 1
ATOM 776 C C . LYS A 1 98 ? 7.341 11.029 6.807 1.00 87.81 98 LYS A C 1
ATOM 778 O O . LYS A 1 98 ? 6.149 11.309 6.720 1.00 87.81 98 LYS A O 1
ATOM 783 N N . GLU A 1 99 ? 7.830 10.284 7.788 1.00 88.88 99 GLU A N 1
ATOM 784 C CA . GLU A 1 99 ? 6.973 9.673 8.808 1.00 88.88 99 GLU A CA 1
ATOM 785 C C . GLU A 1 99 ? 6.155 10.717 9.590 1.00 88.88 99 GLU A C 1
ATOM 787 O O . GLU A 1 99 ? 4.961 10.519 9.795 1.00 88.88 99 GLU A O 1
ATOM 792 N N . ASP A 1 100 ? 6.736 11.880 9.902 1.00 88.62 100 ASP A N 1
ATOM 793 C CA . ASP A 1 100 ? 6.022 12.992 10.549 1.00 88.62 100 ASP A CA 1
ATOM 794 C C . ASP A 1 100 ? 4.794 13.449 9.744 1.00 88.62 100 ASP A C 1
ATOM 796 O O . ASP A 1 100 ? 3.727 13.705 10.306 1.00 88.62 100 ASP A O 1
ATOM 800 N N . ASP A 1 101 ? 4.916 13.517 8.415 1.00 88.25 101 ASP A N 1
ATOM 801 C CA . ASP A 1 101 ? 3.811 13.906 7.537 1.00 88.25 101 ASP A CA 1
ATOM 802 C C . ASP A 1 101 ? 2.698 12.849 7.555 1.00 88.25 101 ASP A C 1
ATOM 804 O O . ASP A 1 101 ? 1.520 13.194 7.478 1.00 88.25 101 ASP A O 1
ATOM 808 N N . ILE A 1 102 ? 3.042 11.568 7.715 1.00 90.31 102 ILE A N 1
ATOM 809 C CA . ILE A 1 102 ? 2.067 10.480 7.866 1.00 90.31 102 ILE A CA 1
ATOM 810 C C . ILE A 1 102 ? 1.319 10.625 9.196 1.00 90.31 102 ILE A C 1
ATOM 812 O O . ILE A 1 102 ? 0.087 10.629 9.209 1.00 90.31 102 ILE A O 1
ATOM 816 N N . LEU A 1 103 ? 2.047 10.791 10.304 1.00 90.25 103 LEU A N 1
ATOM 817 C CA . LEU A 1 103 ? 1.470 10.900 11.650 1.00 90.25 103 LEU A CA 1
ATOM 818 C C . LEU A 1 103 ? 0.542 12.119 11.788 1.00 90.25 103 LEU A C 1
ATOM 820 O O . LEU A 1 103 ? -0.514 12.037 12.418 1.00 90.25 103 LEU A O 1
ATOM 824 N N . ASN A 1 104 ? 0.861 13.221 11.104 1.00 89.12 104 ASN A N 1
ATOM 825 C CA . ASN A 1 104 ? 0.031 14.428 11.061 1.00 89.12 104 ASN A CA 1
ATOM 826 C C . ASN A 1 104 ? -1.337 14.240 10.367 1.00 89.12 104 ASN A C 1
ATOM 828 O O . ASN A 1 104 ? -2.185 15.127 10.456 1.00 89.12 104 ASN A O 1
ATOM 832 N N . ASN A 1 105 ? -1.591 13.105 9.703 1.00 89.19 105 ASN A N 1
ATOM 833 C CA . ASN A 1 105 ? -2.862 12.787 9.033 1.00 89.19 105 ASN A CA 1
ATOM 834 C C . ASN A 1 105 ? -3.766 11.848 9.862 1.00 89.19 105 ASN A C 1
ATOM 836 O O . ASN A 1 105 ? -4.428 10.951 9.324 1.00 89.19 105 ASN A O 1
ATOM 840 N N . ASN A 1 106 ? -3.806 12.071 11.181 1.00 92.06 106 ASN A N 1
ATOM 841 C CA . ASN A 1 106 ? -4.586 11.285 12.148 1.00 92.06 106 ASN A CA 1
ATOM 842 C C . ASN A 1 106 ? -4.167 9.806 12.188 1.00 92.06 106 ASN A C 1
ATOM 844 O O . ASN A 1 106 ? -4.998 8.924 12.408 1.00 92.06 106 ASN A O 1
ATOM 848 N N . VAL A 1 107 ? -2.880 9.536 11.964 1.00 93.75 107 VAL A N 1
ATOM 849 C CA . VAL A 1 107 ? -2.306 8.192 12.063 1.00 93.75 107 VAL A CA 1
ATOM 850 C C . VAL A 1 107 ? -1.628 8.056 13.421 1.00 93.75 107 VAL A C 1
ATOM 852 O O . VAL A 1 107 ? -0.749 8.845 13.753 1.00 93.75 107 VAL A O 1
ATOM 855 N N . THR A 1 108 ? -2.033 7.069 14.220 1.00 92.50 108 THR A N 1
ATOM 856 C CA . THR A 1 108 ? -1.451 6.847 15.555 1.00 92.50 108 THR A CA 1
ATOM 857 C C . THR A 1 108 ? -0.076 6.200 15.485 1.00 92.50 108 THR A C 1
ATOM 859 O O . THR A 1 108 ? 0.829 6.563 16.231 1.00 92.50 108 THR A O 1
ATOM 862 N N . ASN A 1 109 ? 0.066 5.211 14.608 1.00 93.50 109 ASN A N 1
ATOM 863 C CA . ASN A 1 109 ? 1.274 4.426 14.427 1.00 93.50 109 ASN A CA 1
ATOM 864 C C . ASN A 1 109 ? 1.260 3.726 13.064 1.00 93.50 109 ASN A C 1
ATOM 866 O O . ASN A 1 109 ? 0.198 3.466 12.488 1.00 93.50 109 ASN A O 1
ATOM 870 N N . VAL A 1 110 ? 2.461 3.418 12.573 1.00 94.56 110 VAL A N 1
ATOM 871 C CA . VAL A 1 110 ? 2.680 2.623 11.364 1.00 94.56 110 VAL A CA 1
ATOM 872 C C . VAL A 1 110 ? 3.098 1.215 11.777 1.00 94.56 110 VAL A C 1
ATOM 874 O O . VAL A 1 110 ? 4.085 1.033 12.487 1.00 94.56 110 VAL A O 1
ATOM 877 N N . GLU A 1 111 ? 2.348 0.211 11.342 1.00 95.19 111 GLU A N 1
ATOM 878 C CA . GLU A 1 111 ? 2.566 -1.193 11.677 1.00 95.19 111 GLU A CA 1
ATOM 879 C C . GLU A 1 111 ? 2.805 -2.033 10.419 1.00 95.19 111 GLU A C 1
ATOM 881 O O . GLU A 1 111 ? 2.281 -1.729 9.351 1.00 95.19 111 GLU A O 1
ATOM 886 N N . GLN A 1 112 ? 3.568 -3.121 10.540 1.00 96.12 112 GLN A N 1
ATOM 887 C CA . GLN A 1 112 ? 3.834 -4.032 9.424 1.00 96.12 112 GLN A CA 1
ATOM 888 C C . GLN A 1 112 ? 2.955 -5.281 9.479 1.00 96.12 112 GLN A C 1
ATOM 890 O O . GLN A 1 112 ? 2.873 -5.933 10.524 1.00 96.12 112 GLN A O 1
ATOM 895 N N . ILE A 1 113 ? 2.320 -5.633 8.359 1.00 96.69 113 ILE A N 1
ATOM 896 C CA . ILE A 1 113 ? 1.317 -6.702 8.301 1.00 96.69 113 ILE A CA 1
ATOM 897 C C . ILE A 1 113 ? 1.904 -8.089 8.591 1.00 96.69 113 ILE A C 1
ATOM 89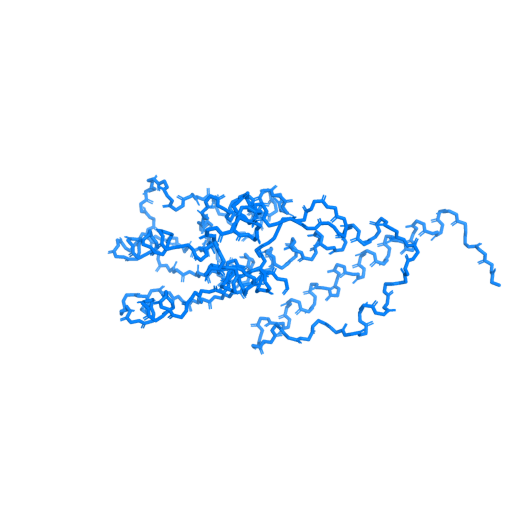9 O O . ILE A 1 113 ? 1.237 -8.935 9.188 1.00 96.69 113 ILE A O 1
ATOM 903 N N . GLU A 1 114 ? 3.167 -8.295 8.227 1.00 94.88 114 GLU A N 1
ATOM 904 C CA . GLU A 1 114 ? 3.917 -9.542 8.380 1.00 94.88 114 GLU A CA 1
ATOM 905 C C . GLU A 1 114 ? 4.347 -9.797 9.831 1.00 94.88 114 GLU A C 1
ATOM 907 O O . GLU A 1 114 ? 4.613 -10.935 10.226 1.00 94.88 114 GLU A O 1
ATOM 912 N N . HIS A 1 115 ? 4.402 -8.743 10.648 1.00 94.25 115 HIS A N 1
ATOM 913 C CA . HIS A 1 115 ? 4.783 -8.830 12.050 1.00 94.25 115 HIS A CA 1
ATOM 914 C C . HIS A 1 115 ? 3.576 -9.111 12.953 1.00 94.25 115 HIS A C 1
ATOM 916 O O . HIS A 1 115 ? 2.426 -8.758 12.672 1.00 94.25 115 HIS A O 1
ATOM 922 N N . ARG A 1 116 ? 3.842 -9.752 14.099 1.00 90.38 116 ARG A N 1
ATOM 923 C CA . ARG A 1 116 ? 2.817 -9.971 15.126 1.00 90.38 116 ARG A CA 1
ATOM 924 C C . ARG A 1 116 ? 2.436 -8.641 15.768 1.00 90.38 116 ARG A C 1
ATOM 926 O O . ARG A 1 116 ? 3.298 -7.936 16.280 1.00 90.38 116 ARG A O 1
ATOM 933 N N . ARG A 1 117 ? 1.135 -8.357 15.789 1.00 92.94 117 ARG A N 1
ATOM 934 C CA . ARG A 1 117 ? 0.552 -7.119 16.321 1.00 92.94 117 ARG A CA 1
ATOM 935 C C . ARG A 1 117 ? -0.560 -7.439 17.325 1.00 92.94 117 ARG A C 1
ATOM 937 O O . ARG A 1 117 ? -1.233 -8.468 17.157 1.00 92.94 117 ARG A O 1
ATOM 944 N N . PRO A 1 118 ? -0.747 -6.636 18.385 1.00 89.06 118 PRO A N 1
ATOM 945 C CA . PRO A 1 118 ? -1.892 -6.784 19.276 1.00 89.06 118 PRO A CA 1
ATOM 946 C C . PRO A 1 118 ? -3.189 -6.393 18.539 1.00 89.06 118 PRO A C 1
ATOM 948 O O . PRO A 1 118 ? -3.158 -5.490 17.705 1.00 89.06 118 PRO A O 1
ATOM 951 N N . PRO A 1 119 ? -4.324 -7.073 18.778 1.00 90.12 119 PRO A N 1
ATOM 952 C CA . PRO A 1 119 ? -5.609 -6.622 18.248 1.00 90.12 119 PRO A CA 1
ATOM 953 C C . PRO A 1 119 ? -6.035 -5.309 18.921 1.00 90.12 119 PRO A C 1
ATOM 955 O O . PRO A 1 119 ? -5.819 -5.126 20.120 1.00 90.12 119 PRO A O 1
ATOM 958 N N . ASN A 1 120 ? -6.653 -4.413 18.155 1.00 91.81 120 ASN A N 1
ATOM 959 C CA . ASN A 1 120 ? -7.185 -3.140 18.629 1.00 91.81 120 ASN A CA 1
ATOM 960 C C . ASN A 1 120 ? -8.569 -2.891 18.011 1.00 91.81 120 ASN A C 1
ATOM 962 O O . ASN A 1 120 ? -8.705 -2.231 16.983 1.00 91.81 120 ASN A O 1
ATOM 966 N N . HIS A 1 121 ? -9.597 -3.438 18.656 1.00 91.00 121 HIS A N 1
ATOM 967 C CA . HIS A 1 121 ? -10.974 -3.435 18.154 1.00 91.00 121 HIS A CA 1
ATOM 968 C C . HIS A 1 121 ? -11.673 -2.069 18.215 1.00 91.00 121 HIS A C 1
ATOM 970 O O . HIS A 1 121 ? -12.750 -1.926 17.644 1.00 91.00 121 HIS A O 1
ATOM 976 N N . ASP A 1 122 ? -11.083 -1.074 18.883 1.00 90.44 122 ASP A N 1
ATOM 977 C CA . ASP A 1 122 ? -11.669 0.265 19.020 1.00 90.44 122 ASP A CA 1
ATOM 978 C C . ASP A 1 122 ? -11.197 1.231 17.923 1.00 90.44 122 ASP A C 1
ATOM 980 O O . ASP A 1 122 ? -11.828 2.268 17.693 1.00 90.44 122 ASP A O 1
ATOM 984 N N . MET A 1 123 ? -10.105 0.887 17.232 1.00 91.69 123 MET A N 1
ATOM 985 C CA . MET A 1 123 ? -9.458 1.728 16.228 1.00 91.69 123 MET A CA 1
ATOM 986 C C . MET A 1 123 ? -9.754 1.239 14.808 1.00 91.69 123 MET A C 1
ATOM 988 O O . MET A 1 123 ? -9.868 0.037 14.554 1.00 91.69 123 MET A O 1
ATOM 992 N N . ASP A 1 124 ? -9.835 2.177 13.868 1.00 93.44 124 ASP A N 1
ATOM 993 C CA . ASP A 1 124 ? -9.906 1.865 12.443 1.00 93.44 124 ASP A CA 1
ATOM 994 C C . ASP A 1 124 ? -8.497 1.645 11.872 1.00 93.44 124 ASP A C 1
ATOM 996 O O . ASP A 1 124 ? -7.519 2.222 12.354 1.00 93.44 124 ASP A O 1
ATOM 1000 N N . ALA A 1 125 ? -8.381 0.822 10.831 1.00 94.75 125 ALA A N 1
ATOM 1001 C CA . ALA A 1 125 ? -7.107 0.561 10.170 1.00 94.75 125 ALA A CA 1
ATOM 1002 C C . ALA A 1 125 ? -7.162 0.888 8.678 1.00 94.75 125 ALA A C 1
ATOM 1004 O O . ALA A 1 125 ? -8.058 0.449 7.952 1.00 94.75 125 ALA A O 1
ATOM 1005 N N . LEU A 1 126 ? -6.155 1.632 8.226 1.00 95.62 126 LEU A N 1
ATOM 1006 C CA . LEU A 1 126 ? -5.860 1.853 6.821 1.00 95.62 126 LEU A CA 1
ATOM 1007 C C . LEU A 1 126 ? -4.715 0.931 6.408 1.00 95.62 126 LEU A C 1
ATOM 1009 O O . LEU A 1 126 ? -3.594 1.071 6.878 1.00 95.62 126 LEU A O 1
ATOM 1013 N N . TYR A 1 127 ? -4.995 0.011 5.504 1.00 96.12 127 TYR A N 1
ATOM 1014 C CA . TYR A 1 127 ? -4.043 -0.910 4.915 1.00 96.12 127 TYR A CA 1
ATOM 1015 C C . TYR A 1 127 ? -3.514 -0.320 3.612 1.00 96.12 127 TYR A C 1
ATOM 1017 O O . TYR A 1 127 ? -4.270 -0.152 2.659 1.00 96.12 127 TYR A O 1
ATOM 1025 N N . PHE A 1 128 ? -2.221 -0.023 3.558 1.00 95.81 128 PHE A N 1
ATOM 1026 C CA . PHE A 1 128 ? -1.520 0.408 2.354 1.00 95.81 128 PHE A CA 1
ATOM 1027 C C . PHE A 1 128 ? -0.579 -0.712 1.905 1.00 95.81 128 PHE A C 1
ATOM 1029 O O . PHE A 1 128 ? 0.512 -0.876 2.455 1.00 95.81 128 PHE A O 1
ATOM 1036 N N . LEU A 1 129 ? -1.052 -1.530 0.962 1.00 96.19 129 LEU A N 1
ATOM 1037 C CA . LEU A 1 129 ? -0.495 -2.856 0.693 1.00 96.19 129 LEU A CA 1
ATOM 1038 C C . LEU A 1 129 ? -0.090 -3.061 -0.765 1.00 96.19 129 LEU A C 1
ATOM 1040 O O . LEU A 1 129 ? -0.731 -2.567 -1.694 1.00 96.19 129 LEU A O 1
ATOM 1044 N N . SER A 1 130 ? 0.930 -3.885 -0.973 1.00 94.12 130 SER A N 1
ATOM 1045 C CA . SER A 1 130 ? 1.322 -4.377 -2.285 1.00 94.12 130 SER A CA 1
ATOM 1046 C C . SER A 1 130 ? 0.495 -5.605 -2.693 1.00 94.12 130 SER A C 1
ATOM 1048 O O . SER A 1 130 ? 0.130 -6.414 -1.834 1.00 94.12 130 SER A O 1
ATOM 1050 N N . PRO A 1 131 ? 0.169 -5.778 -3.994 1.00 92.00 131 PRO A N 1
ATOM 1051 C CA . PRO A 1 131 ? -0.686 -6.868 -4.481 1.00 92.00 131 PRO A CA 1
ATOM 1052 C C . PRO A 1 131 ? 0.061 -8.216 -4.546 1.00 92.00 131 PRO A C 1
ATOM 1054 O O . PRO A 1 131 ? 0.088 -8.902 -5.567 1.00 92.00 131 PRO A O 1
ATOM 1057 N N . GLN A 1 132 ? 0.722 -8.604 -3.456 1.00 91.81 132 GLN A N 1
ATOM 1058 C CA . GLN A 1 132 ? 1.468 -9.853 -3.360 1.00 91.81 132 GLN A CA 1
ATOM 1059 C C . GLN A 1 132 ? 0.593 -10.968 -2.762 1.00 91.81 132 GLN A C 1
ATOM 1061 O O . GLN A 1 132 ? -0.139 -10.716 -1.802 1.00 91.81 132 GLN A O 1
ATOM 1066 N N . PRO A 1 133 ? 0.690 -12.221 -3.255 1.00 91.94 133 PRO A N 1
ATOM 1067 C CA . PRO A 1 133 ? -0.150 -13.322 -2.773 1.00 91.94 133 PRO A CA 1
ATOM 1068 C C . PRO A 1 133 ? -0.101 -13.526 -1.252 1.00 91.94 133 PRO A C 1
ATOM 1070 O O . PRO A 1 133 ? -1.145 -13.611 -0.612 1.00 91.94 133 PRO A O 1
ATOM 1073 N N . HIS A 1 134 ? 1.098 -13.513 -0.664 1.00 93.94 134 HIS A N 1
ATOM 1074 C CA . HIS A 1 134 ? 1.271 -13.700 0.779 1.00 93.94 134 HIS A CA 1
ATOM 1075 C C . HIS A 1 134 ? 0.723 -12.526 1.608 1.00 93.94 134 HIS A C 1
ATOM 1077 O O . HIS A 1 134 ? 0.253 -12.732 2.722 1.00 93.94 134 HIS A O 1
ATOM 1083 N N . ILE A 1 135 ? 0.720 -11.304 1.064 1.00 96.06 135 ILE A N 1
ATOM 1084 C CA . ILE A 1 135 ? 0.140 -10.127 1.728 1.00 96.06 135 ILE A CA 1
ATOM 1085 C C . ILE A 1 135 ? -1.386 -10.218 1.758 1.00 96.06 135 ILE A C 1
ATOM 1087 O O . ILE A 1 135 ? -2.008 -9.876 2.763 1.00 96.06 135 ILE A O 1
ATOM 1091 N N . ILE A 1 136 ? -1.996 -10.757 0.701 1.00 93.81 136 ILE A N 1
ATOM 1092 C CA . ILE A 1 136 ? -3.433 -11.055 0.680 1.00 93.81 136 ILE A CA 1
ATOM 1093 C C . ILE A 1 1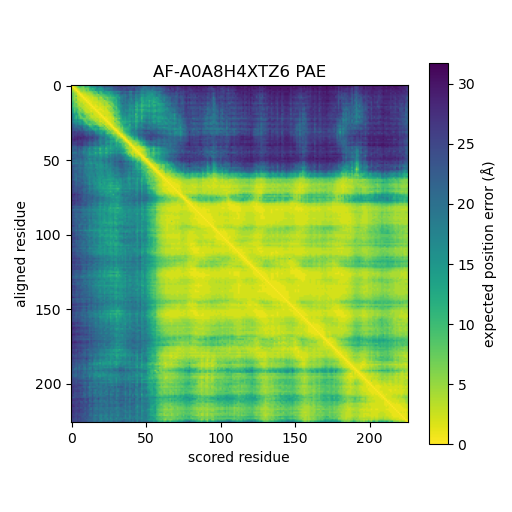36 ? -3.773 -12.115 1.729 1.00 93.81 136 ILE A C 1
ATOM 1095 O O . ILE A 1 136 ? -4.774 -11.973 2.428 1.00 93.81 136 ILE A O 1
ATOM 1099 N N . ASP A 1 137 ? -2.943 -13.149 1.882 1.00 93.62 137 ASP A N 1
ATOM 1100 C CA . ASP A 1 137 ? -3.132 -14.158 2.930 1.00 93.62 137 ASP A CA 1
ATOM 1101 C C . ASP A 1 137 ? -3.078 -13.532 4.331 1.00 93.62 137 ASP A C 1
ATOM 1103 O O . ASP A 1 137 ? -3.941 -13.810 5.167 1.00 93.62 137 ASP A O 1
ATOM 1107 N N . CYS A 1 138 ? -2.119 -12.634 4.575 1.00 94.81 138 CYS A N 1
ATOM 1108 C CA . CYS A 1 138 ? -2.027 -11.882 5.824 1.00 94.81 138 CYS A CA 1
ATOM 1109 C C . CYS A 1 138 ? -3.257 -10.990 6.067 1.00 94.81 138 CYS A C 1
ATOM 1111 O O . CYS A 1 138 ? -3.791 -10.984 7.175 1.00 94.81 138 CYS A O 1
ATOM 1113 N N . LEU A 1 139 ? -3.744 -10.281 5.042 1.00 94.88 139 LEU A N 1
ATOM 1114 C CA . LEU A 1 139 ? -4.947 -9.446 5.139 1.00 94.88 139 LEU A CA 1
ATOM 1115 C C . LEU A 1 139 ? -6.186 -10.284 5.479 1.00 94.88 139 LEU A C 1
ATOM 1117 O O . LEU A 1 139 ? -6.958 -9.926 6.366 1.00 94.88 139 LEU A O 1
ATOM 1121 N N . MET A 1 140 ? -6.356 -11.425 4.814 1.00 92.69 140 MET A N 1
ATOM 1122 C CA . MET A 1 140 ? -7.452 -12.355 5.088 1.00 92.69 140 MET A CA 1
ATOM 1123 C C . MET A 1 140 ? -7.402 -12.881 6.528 1.00 92.69 140 MET A C 1
ATOM 1125 O O . MET A 1 140 ? -8.424 -12.913 7.210 1.00 92.69 140 MET A O 1
ATOM 1129 N N . ALA A 1 141 ? -6.211 -13.214 7.028 1.00 92.50 141 ALA A N 1
ATOM 1130 C CA . ALA A 1 141 ? -6.018 -13.679 8.399 1.00 92.50 141 ALA A CA 1
ATOM 1131 C C . ALA A 1 141 ? -6.292 -12.599 9.466 1.00 92.50 141 ALA A C 1
ATOM 1133 O O . ALA A 1 141 ? -6.657 -12.936 10.600 1.00 92.50 141 ALA A O 1
ATOM 1134 N N . ASP A 1 142 ? -6.090 -11.321 9.132 1.00 93.00 142 ASP A N 1
ATOM 1135 C CA . ASP A 1 142 ? -6.426 -10.177 9.987 1.00 93.00 142 ASP A CA 1
ATOM 1136 C C . ASP A 1 142 ? -7.935 -9.918 10.034 1.00 93.00 142 ASP A C 1
ATOM 1138 O O . ASP A 1 142 ? -8.469 -9.622 11.108 1.00 93.00 142 ASP A O 1
ATOM 1142 N N . LEU A 1 143 ? -8.615 -10.075 8.894 1.00 91.31 143 LEU A N 1
ATOM 1143 C CA . LEU A 1 143 ? -10.071 -9.996 8.786 1.00 91.31 143 LEU A CA 1
ATOM 1144 C C . LEU A 1 143 ? -10.738 -11.116 9.593 1.00 91.31 143 LEU A C 1
ATOM 1146 O O . LEU A 1 143 ? -11.608 -10.844 10.411 1.00 91.31 143 LEU A O 1
ATOM 1150 N N . GLU A 1 144 ? -10.279 -12.362 9.456 1.00 90.75 144 GLU A N 1
ATOM 1151 C CA . GLU A 1 144 ? -10.803 -13.500 10.232 1.00 90.75 144 GLU A CA 1
ATOM 1152 C C . GLU A 1 144 ? -10.674 -13.304 11.750 1.00 90.75 144 GLU A C 1
ATOM 1154 O O . GLU A 1 144 ? -11.512 -13.770 12.520 1.00 90.75 144 GLU A O 1
ATOM 1159 N N . ARG A 1 145 ? -9.622 -12.604 12.193 1.00 89.81 145 ARG A N 1
ATOM 1160 C CA . ARG A 1 145 ? -9.389 -12.277 13.608 1.00 89.81 145 ARG A CA 1
ATOM 1161 C C . ARG A 1 145 ? -10.060 -10.981 14.055 1.00 89.81 145 ARG A C 1
ATOM 1163 O O . ARG A 1 145 ? -9.965 -10.653 15.235 1.00 89.81 145 ARG A O 1
ATOM 1170 N N . VAL A 1 146 ? -10.683 -10.248 13.129 1.00 90.00 146 VAL A N 1
ATOM 1171 C CA . VAL A 1 146 ? -11.319 -8.944 13.351 1.00 90.00 146 VAL A CA 1
ATOM 1172 C C . VAL A 1 146 ? -10.389 -8.013 14.132 1.00 90.00 146 VAL A C 1
ATOM 1174 O O . VAL A 1 146 ? -10.749 -7.478 15.174 1.00 90.00 146 VAL A O 1
ATOM 1177 N N . ARG A 1 147 ? -9.131 -7.866 13.689 1.00 90.81 147 ARG A N 1
ATOM 1178 C CA . ARG A 1 147 ? -8.112 -7.137 14.473 1.00 90.81 147 ARG A CA 1
ATOM 1179 C C . ARG A 1 147 ? -8.451 -5.680 14.767 1.00 90.81 147 ARG A C 1
ATOM 1181 O O . ARG A 1 147 ? -7.988 -5.171 15.783 1.00 90.81 147 ARG A O 1
ATOM 1188 N N . TYR A 1 148 ? -9.204 -5.044 13.881 1.00 93.50 148 TYR A N 1
ATOM 1189 C CA . TYR A 1 148 ? -9.570 -3.636 13.945 1.00 93.50 148 TYR A CA 1
ATOM 1190 C C . TYR A 1 148 ? -11.075 -3.479 13.762 1.00 93.50 148 TYR A C 1
ATOM 1192 O O . TYR A 1 148 ? -11.759 -4.412 13.336 1.00 93.50 148 TYR A O 1
ATOM 1200 N N . ARG A 1 149 ? -11.589 -2.290 14.076 1.00 91.12 149 ARG A N 1
ATOM 1201 C CA . ARG A 1 149 ? -13.018 -1.979 13.982 1.00 91.12 149 ARG A CA 1
ATOM 1202 C C . ARG A 1 149 ? -13.515 -1.931 12.537 1.00 91.12 149 ARG A C 1
ATOM 1204 O O . ARG A 1 149 ? -14.566 -2.483 12.223 1.00 91.12 149 ARG A O 1
ATOM 1211 N N . LYS A 1 150 ? -12.769 -1.243 11.671 1.00 91.44 150 LYS A N 1
ATOM 1212 C CA . LYS A 1 150 ? -13.037 -1.085 10.235 1.00 91.44 150 LYS A CA 1
ATOM 1213 C C . LYS A 1 150 ? -11.745 -1.204 9.447 1.00 91.44 150 LYS A C 1
ATOM 1215 O O . LYS A 1 150 ? -10.681 -0.805 9.925 1.00 91.44 150 LYS A O 1
ATOM 1220 N N . PHE A 1 151 ? -11.872 -1.699 8.222 1.00 94.25 151 PHE A N 1
ATOM 1221 C CA . PHE A 1 151 ? -10.753 -1.933 7.323 1.00 94.25 151 PHE A CA 1
ATOM 1222 C C . PHE A 1 151 ? -10.914 -1.050 6.085 1.00 94.25 151 PHE A C 1
ATOM 1224 O O . PHE A 1 151 ? -11.905 -1.140 5.361 1.00 94.25 151 PHE A O 1
ATOM 1231 N N . PHE A 1 152 ? -9.930 -0.197 5.834 1.00 94.44 152 PHE A N 1
ATOM 1232 C CA . PHE A 1 152 ? -9.805 0.571 4.600 1.00 94.44 152 PHE A CA 1
ATOM 1233 C C . PHE A 1 152 ? -8.583 0.048 3.864 1.00 94.44 152 PHE A C 1
ATOM 1235 O O . PHE A 1 152 ? -7.522 -0.040 4.469 1.00 94.44 152 PHE A O 1
ATOM 1242 N N . VAL A 1 153 ? -8.705 -0.325 2.594 1.00 94.25 153 VAL A N 1
ATOM 1243 C CA . VAL A 1 153 ? -7.600 -0.938 1.848 1.00 94.25 153 VAL A CA 1
ATOM 1244 C C . VAL A 1 153 ? -7.228 -0.085 0.647 1.00 94.25 153 VAL A C 1
ATOM 1246 O O . VAL A 1 153 ? -8.070 0.327 -0.146 1.00 94.25 153 VAL A O 1
ATOM 1249 N N . VAL A 1 154 ? -5.939 0.169 0.496 1.00 93.75 154 VAL A N 1
ATOM 1250 C CA . VAL A 1 154 ? -5.349 0.895 -0.617 1.00 93.75 154 VAL A CA 1
ATOM 1251 C C . VAL A 1 154 ? -4.220 0.043 -1.176 1.00 93.75 154 VAL A C 1
ATOM 1253 O O . VAL A 1 154 ? -3.217 -0.203 -0.509 1.00 93.75 154 VAL A O 1
ATOM 1256 N N . TRP A 1 155 ? -4.391 -0.415 -2.410 1.00 93.50 155 TRP A N 1
ATOM 1257 C CA . TRP A 1 155 ? -3.395 -1.205 -3.119 1.00 93.50 155 TRP A CA 1
ATOM 1258 C C . TRP A 1 155 ? -2.413 -0.303 -3.862 1.00 93.50 155 TRP A C 1
ATOM 1260 O O . TRP A 1 155 ? -2.819 0.632 -4.563 1.00 93.50 155 TRP A O 1
ATOM 1270 N N . THR A 1 156 ? -1.118 -0.606 -3.757 1.00 91.00 156 THR A N 1
ATOM 1271 C CA . THR A 1 156 ? -0.077 0.126 -4.494 1.00 91.00 156 THR A CA 1
ATOM 1272 C C . THR A 1 156 ? -0.159 -0.116 -5.997 1.00 91.00 156 THR A C 1
ATOM 1274 O O . THR A 1 156 ? 0.130 0.793 -6.765 1.00 91.00 156 THR A O 1
ATOM 1277 N N . ALA A 1 157 ? -0.617 -1.289 -6.436 1.00 88.00 157 ALA A N 1
ATOM 1278 C CA . ALA A 1 157 ? -0.829 -1.631 -7.841 1.00 88.00 157 ALA A CA 1
ATOM 1279 C C . ALA A 1 157 ? -2.067 -2.513 -8.033 1.00 88.00 157 ALA A C 1
ATOM 1281 O O . ALA A 1 157 ? -2.652 -3.017 -7.073 1.00 88.00 157 ALA A O 1
ATOM 1282 N N . ILE A 1 158 ? -2.458 -2.692 -9.295 1.00 86.56 158 ILE A N 1
ATOM 1283 C CA . ILE A 1 158 ? -3.608 -3.505 -9.697 1.00 86.56 158 ILE A CA 1
ATOM 1284 C C . ILE A 1 158 ? -3.444 -4.948 -9.204 1.00 86.56 158 ILE A C 1
ATOM 1286 O O . ILE A 1 158 ? -2.466 -5.619 -9.533 1.00 86.56 158 ILE A O 1
ATOM 1290 N N . LEU A 1 159 ? -4.449 -5.432 -8.474 1.00 87.12 159 LEU A N 1
ATOM 1291 C CA . LEU A 1 159 ? -4.583 -6.840 -8.110 1.00 87.12 159 LEU A CA 1
ATOM 1292 C C . LEU A 1 159 ? -4.799 -7.712 -9.346 1.00 87.12 159 LEU A C 1
ATOM 1294 O O . LEU A 1 159 ? -5.579 -7.370 -10.240 1.00 87.12 159 LEU A O 1
ATOM 1298 N N . GLU A 1 160 ? -4.195 -8.895 -9.359 1.00 87.44 160 GLU A N 1
ATOM 1299 C CA . GLU A 1 160 ? -4.493 -9.874 -10.396 1.00 87.44 160 GLU A CA 1
ATOM 1300 C C . GLU A 1 160 ? -5.964 -10.317 -10.340 1.00 87.44 160 GLU A C 1
ATOM 1302 O O . GLU A 1 160 ? -6.556 -10.393 -9.256 1.00 87.44 160 GLU A O 1
ATOM 1307 N N . PRO A 1 161 ? -6.577 -10.687 -11.481 1.00 86.12 161 PRO A N 1
ATOM 1308 C CA . PRO A 1 161 ? -7.978 -11.104 -11.510 1.00 86.12 161 PRO A CA 1
ATOM 1309 C C . PRO A 1 161 ? -8.302 -12.239 -10.529 1.00 86.12 161 PRO A C 1
ATOM 1311 O O . PRO A 1 161 ? -9.368 -12.238 -9.916 1.00 86.12 161 PRO A O 1
ATOM 1314 N N . GLN A 1 162 ? -7.377 -13.189 -10.340 1.00 88.00 162 GLN A N 1
ATOM 1315 C CA . GLN A 1 162 ? -7.557 -14.306 -9.407 1.00 88.00 162 GLN A CA 1
ATOM 1316 C C . GLN A 1 162 ? -7.553 -13.843 -7.945 1.00 88.00 162 GLN A C 1
ATOM 1318 O O . GLN A 1 162 ? -8.404 -14.258 -7.157 1.00 88.00 162 GLN A O 1
ATOM 1323 N N . GLN A 1 163 ? -6.626 -12.950 -7.597 1.00 88.50 163 GLN A N 1
ATOM 1324 C CA . GLN A 1 163 ? -6.514 -12.343 -6.273 1.00 88.50 163 GLN A CA 1
ATOM 1325 C C . GLN A 1 163 ? -7.761 -11.519 -5.930 1.00 88.50 163 GLN A C 1
ATOM 1327 O O . GLN A 1 163 ? -8.357 -11.699 -4.868 1.00 88.50 163 GLN A O 1
ATOM 1332 N N . ARG A 1 164 ? -8.205 -10.672 -6.866 1.00 87.94 164 ARG A N 1
ATOM 1333 C CA . ARG A 1 164 ? -9.417 -9.862 -6.714 1.00 87.94 164 ARG A CA 1
ATOM 1334 C C . ARG A 1 164 ? -10.662 -10.732 -6.560 1.00 87.94 164 ARG A C 1
ATOM 1336 O O . ARG A 1 164 ? -11.416 -10.548 -5.613 1.00 87.94 164 ARG A O 1
ATOM 1343 N N . ALA A 1 165 ? -10.831 -11.742 -7.415 1.00 88.56 165 ALA A N 1
ATOM 1344 C CA . ALA A 1 165 ? -11.957 -12.668 -7.315 1.00 88.56 165 ALA A CA 1
ATOM 1345 C C . ALA A 1 165 ? -11.982 -13.422 -5.976 1.00 88.56 165 ALA A C 1
ATOM 1347 O O . ALA A 1 165 ? -13.056 -13.721 -5.457 1.00 88.56 165 ALA A O 1
ATOM 1348 N N . ARG A 1 166 ? -10.814 -13.738 -5.406 1.00 88.88 166 ARG A N 1
ATOM 1349 C CA . ARG A 1 166 ? -10.712 -14.371 -4.088 1.00 88.88 166 ARG A CA 1
ATOM 1350 C C . ARG A 1 166 ? -11.178 -13.437 -2.968 1.00 88.88 166 ARG A C 1
ATOM 1352 O O . ARG A 1 166 ? -11.938 -13.889 -2.114 1.00 88.88 166 ARG A O 1
ATOM 1359 N N . LEU A 1 167 ? -10.770 -12.167 -2.990 1.00 88.56 167 LEU A N 1
ATOM 1360 C CA . LEU A 1 167 ? -11.239 -11.153 -2.037 1.00 88.56 167 LEU A CA 1
ATOM 1361 C C . LEU A 1 167 ? -12.750 -10.937 -2.167 1.00 88.56 167 LEU A C 1
ATOM 1363 O O . LEU A 1 167 ? -13.473 -11.037 -1.180 1.00 88.56 167 LEU A O 1
ATOM 1367 N N . ASP A 1 168 ? -13.239 -10.765 -3.395 1.00 86.62 168 ASP A N 1
ATOM 1368 C CA . ASP A 1 168 ? -14.652 -10.504 -3.674 1.00 86.62 168 ASP A CA 1
ATOM 1369 C C . ASP A 1 168 ? -15.561 -11.671 -3.268 1.00 86.62 168 ASP A C 1
ATOM 1371 O O . ASP A 1 168 ? -16.738 -11.459 -2.987 1.00 86.62 168 ASP A O 1
ATOM 1375 N N . ARG A 1 169 ? -15.066 -12.914 -3.246 1.00 87.69 169 ARG A N 1
ATOM 1376 C CA . ARG A 1 169 ? -15.838 -14.092 -2.802 1.00 87.69 169 ARG A CA 1
ATOM 1377 C C . ARG A 1 169 ? -15.957 -14.203 -1.285 1.00 87.69 169 ARG A C 1
ATOM 1379 O O . ARG A 1 169 ? -16.844 -14.910 -0.815 1.00 87.69 169 ARG A O 1
ATOM 1386 N N . SER A 1 170 ? -15.077 -13.555 -0.527 1.00 88.88 170 SER A N 1
ATOM 1387 C CA . SER A 1 170 ? -15.098 -13.634 0.930 1.00 88.88 170 SER A CA 1
ATOM 1388 C C . SER A 1 170 ? -16.209 -12.758 1.500 1.00 88.88 170 SER A C 1
ATOM 1390 O O . SER A 1 170 ? -16.227 -11.545 1.301 1.00 88.88 170 SER A O 1
ATOM 1392 N N . GLN A 1 171 ? -17.128 -13.366 2.251 1.00 84.19 171 GLN A N 1
ATOM 1393 C CA . GLN A 1 171 ? -18.201 -12.630 2.922 1.00 84.19 171 GLN A CA 1
ATOM 1394 C C . GLN A 1 171 ? -17.639 -11.649 3.965 1.00 84.19 171 GLN A C 1
ATOM 1396 O O . GLN A 1 171 ? -18.048 -10.497 4.016 1.00 84.19 171 GLN A O 1
ATOM 1401 N N . MET A 1 172 ? -16.612 -12.072 4.709 1.00 83.62 172 MET A N 1
ATOM 1402 C CA . MET A 1 172 ? -15.920 -11.240 5.699 1.00 83.62 172 MET A CA 1
ATOM 1403 C C . MET A 1 172 ? -15.333 -9.966 5.086 1.00 83.62 172 MET A C 1
ATOM 1405 O O . MET A 1 172 ? -15.430 -8.893 5.672 1.00 83.62 172 MET A O 1
ATOM 1409 N N . VAL A 1 173 ? -14.748 -10.076 3.889 1.00 83.25 173 VAL A N 1
ATOM 1410 C CA . VAL A 1 173 ? -14.212 -8.923 3.156 1.00 83.25 173 VAL A CA 1
ATOM 1411 C C . VAL A 1 173 ? -15.322 -7.916 2.865 1.00 83.25 173 VAL A C 1
ATOM 1413 O O . VAL A 1 173 ? -15.146 -6.734 3.131 1.00 83.25 173 VAL A O 1
ATOM 1416 N N . ARG A 1 174 ? -16.473 -8.381 2.370 1.00 82.75 174 ARG A N 1
ATOM 1417 C CA . ARG A 1 174 ? -17.608 -7.509 2.030 1.00 82.75 174 ARG A CA 1
ATOM 1418 C C . ARG A 1 174 ? -18.207 -6.809 3.246 1.00 82.75 174 ARG A C 1
ATOM 1420 O O . ARG A 1 174 ? -18.666 -5.681 3.117 1.00 82.75 174 ARG A O 1
ATOM 1427 N N . ASP A 1 175 ? -18.203 -7.478 4.395 1.00 84.31 175 ASP A N 1
ATOM 1428 C CA . ASP A 1 175 ? -18.838 -6.964 5.608 1.00 84.31 175 ASP A CA 1
ATOM 1429 C C . ASP A 1 175 ? -17.922 -6.008 6.393 1.00 84.31 175 ASP A C 1
ATOM 1431 O O . ASP A 1 175 ? -18.409 -5.078 7.034 1.00 84.31 175 ASP A O 1
ATOM 1435 N N . MET A 1 176 ? -16.599 -6.219 6.353 1.00 86.75 176 MET A N 1
ATOM 1436 C CA . MET A 1 176 ? -15.633 -5.467 7.172 1.00 86.75 176 MET A CA 1
ATOM 1437 C C . MET A 1 176 ? -14.798 -4.438 6.404 1.00 86.75 176 MET A C 1
ATOM 1439 O O . MET A 1 176 ? -14.348 -3.456 7.009 1.00 86.75 176 MET A O 1
ATOM 1443 N N . ILE A 1 177 ? -14.560 -4.640 5.102 1.00 90.44 177 ILE A N 1
ATOM 1444 C CA . ILE A 1 177 ? -13.841 -3.659 4.285 1.00 90.44 177 ILE A CA 1
ATOM 1445 C C . ILE A 1 177 ? -14.815 -2.567 3.863 1.00 90.44 177 ILE A C 1
ATOM 1447 O O . ILE A 1 177 ? -15.720 -2.785 3.064 1.00 90.44 177 ILE A O 1
ATOM 1451 N N . VAL A 1 178 ? -14.594 -1.365 4.387 1.00 89.69 178 VAL A N 1
ATOM 1452 C CA . VAL A 1 178 ? -15.433 -0.197 4.103 1.00 89.69 178 VAL A CA 1
ATOM 1453 C C . VAL A 1 178 ? -15.109 0.385 2.734 1.00 89.69 178 VAL A C 1
ATOM 1455 O O . VAL A 1 178 ? -16.003 0.828 2.018 1.00 89.69 178 VAL A O 1
ATOM 1458 N N . SER A 1 179 ? -13.829 0.403 2.360 1.00 87.44 179 SER A N 1
ATOM 1459 C CA . SER A 1 179 ? -13.415 0.850 1.035 1.00 87.44 179 SER A CA 1
ATOM 1460 C C . SER A 1 179 ? -12.149 0.147 0.562 1.00 87.44 179 SER A C 1
ATOM 1462 O O . SER A 1 179 ? -11.296 -0.236 1.368 1.00 87.44 179 SER A O 1
ATOM 1464 N N . MET A 1 180 ? -12.036 -0.016 -0.757 1.00 88.81 180 MET A N 1
ATOM 1465 C CA . MET A 1 180 ? -10.882 -0.619 -1.410 1.00 88.81 180 MET A CA 1
ATOM 1466 C C . MET A 1 180 ? -10.514 0.180 -2.662 1.00 88.81 180 MET A C 1
ATOM 1468 O O . MET A 1 180 ? -11.305 0.253 -3.598 1.00 88.81 180 MET A O 1
ATOM 1472 N N . HIS A 1 181 ? -9.310 0.751 -2.688 1.00 86.69 181 HIS A N 1
ATOM 1473 C CA . HIS A 1 181 ? -8.820 1.602 -3.776 1.00 86.69 181 HIS A CA 1
ATOM 1474 C C . HIS A 1 181 ? -7.496 1.083 -4.338 1.00 86.69 181 HIS A C 1
ATOM 1476 O O . HIS A 1 181 ? -6.802 0.288 -3.707 1.00 86.69 181 HIS A O 1
ATOM 1482 N N . THR A 1 182 ? -7.128 1.524 -5.538 1.00 87.00 182 THR A N 1
ATOM 1483 C CA . THR A 1 182 ? -5.844 1.195 -6.173 1.00 87.00 182 THR A C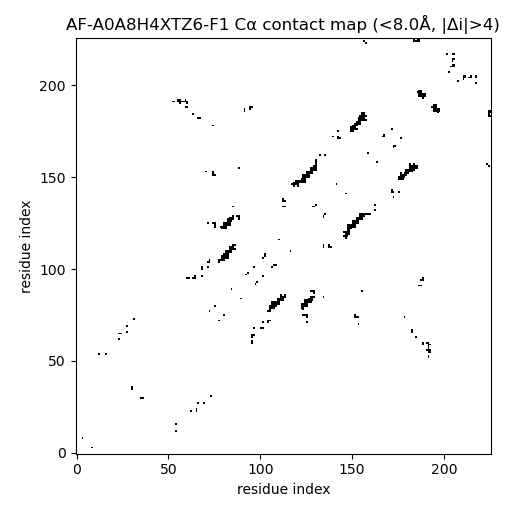A 1
ATOM 1484 C C . THR A 1 182 ? -5.208 2.471 -6.705 1.00 87.00 182 THR A C 1
ATOM 1486 O O . THR A 1 182 ? -5.861 3.206 -7.440 1.00 87.00 182 THR A O 1
ATOM 1489 N N . LEU A 1 183 ? -3.952 2.736 -6.336 1.00 82.56 183 LEU A N 1
ATOM 1490 C CA . LEU A 1 183 ? -3.256 3.980 -6.695 1.00 82.56 183 LEU A CA 1
ATOM 1491 C C . LEU A 1 183 ? -2.324 3.859 -7.909 1.00 82.56 183 LEU A C 1
ATOM 1493 O O . LEU A 1 183 ? -1.993 4.879 -8.500 1.00 82.56 183 LEU A O 1
ATOM 1497 N N . ASN A 1 184 ? -1.902 2.645 -8.282 1.00 82.25 184 ASN A N 1
ATOM 1498 C CA . ASN A 1 184 ? -0.927 2.391 -9.358 1.00 82.25 184 ASN A CA 1
ATOM 1499 C C . ASN A 1 184 ? 0.405 3.150 -9.187 1.00 82.25 184 ASN A C 1
ATOM 1501 O O . ASN A 1 184 ? 0.949 3.716 -10.128 1.00 82.25 184 ASN A O 1
ATOM 1505 N N . VAL A 1 185 ? 0.948 3.129 -7.972 1.00 80.19 185 VAL A N 1
ATOM 1506 C CA . VAL A 1 185 ? 2.230 3.734 -7.583 1.00 80.19 185 VAL A CA 1
ATOM 1507 C C . VAL A 1 185 ? 3.257 2.652 -7.227 1.00 80.19 185 VAL A C 1
ATOM 1509 O O . VAL A 1 185 ? 3.795 2.628 -6.127 1.00 80.19 185 VAL A O 1
ATOM 1512 N N . ASP A 1 186 ? 3.533 1.719 -8.145 1.00 83.31 186 ASP A N 1
ATOM 1513 C CA . ASP A 1 186 ? 4.499 0.623 -7.922 1.00 83.31 186 ASP A CA 1
ATOM 1514 C C . ASP A 1 186 ? 5.870 0.882 -8.568 1.00 83.31 186 ASP A C 1
ATOM 1516 O O . ASP A 1 186 ? 6.430 0.053 -9.291 1.00 83.31 186 ASP A O 1
ATOM 1520 N N . PHE A 1 187 ? 6.420 2.066 -8.307 1.00 83.25 187 PHE A N 1
ATOM 1521 C CA . PHE A 1 187 ? 7.755 2.459 -8.743 1.00 83.25 187 PHE A CA 1
ATOM 1522 C C . PHE A 1 187 ? 8.438 3.335 -7.695 1.00 83.25 187 PHE A C 1
ATOM 1524 O O . PHE A 1 187 ? 7.796 4.032 -6.916 1.00 83.25 187 PHE A O 1
ATOM 1531 N N . TYR A 1 188 ? 9.767 3.316 -7.692 1.00 83.50 188 TYR A N 1
ATOM 1532 C CA . TYR A 1 188 ? 10.581 4.081 -6.757 1.00 83.50 188 TYR A CA 1
ATOM 1533 C C . TYR A 1 188 ? 11.231 5.255 -7.489 1.00 83.50 188 TYR A C 1
ATOM 1535 O O . TYR A 1 188 ? 12.157 5.025 -8.281 1.00 83.50 188 TYR A O 1
ATOM 1543 N N . PRO A 1 189 ? 10.788 6.500 -7.252 1.00 80.31 189 PRO A N 1
ATOM 1544 C CA . PRO A 1 189 ? 11.464 7.666 -7.798 1.00 80.31 189 PRO A CA 1
ATOM 1545 C C . PRO A 1 189 ? 12.878 7.766 -7.204 1.00 80.31 189 PRO A C 1
ATOM 1547 O O . PRO A 1 189 ? 13.080 7.754 -5.988 1.00 80.31 189 PRO A O 1
ATOM 1550 N N . ARG A 1 190 ? 13.889 7.812 -8.075 1.00 79.38 190 ARG A N 1
ATOM 1551 C CA . ARG A 1 190 ? 15.296 8.031 -7.696 1.00 79.38 190 ARG A CA 1
ATOM 1552 C C . ARG A 1 190 ? 15.704 9.467 -7.964 1.00 79.38 190 ARG A C 1
ATOM 1554 O O . ARG A 1 190 ? 16.342 10.083 -7.119 1.00 79.38 190 ARG A O 1
ATOM 1561 N N . GLU A 1 191 ? 15.311 9.969 -9.127 1.00 71.75 191 GLU A N 1
ATOM 1562 C CA . GLU A 1 191 ? 15.569 11.323 -9.606 1.00 71.75 191 GLU A CA 1
ATOM 1563 C C . GLU A 1 191 ? 14.344 11.812 -10.396 1.00 71.75 191 GLU A C 1
ATOM 1565 O O . GLU A 1 191 ? 13.331 11.119 -10.486 1.00 71.75 191 GLU A O 1
ATOM 1570 N N . SER A 1 192 ? 14.437 12.990 -11.013 1.00 65.44 192 SER A N 1
ATOM 1571 C CA . SER A 1 192 ? 13.328 13.647 -11.722 1.00 65.44 192 SER A CA 1
ATOM 1572 C C . SER A 1 192 ? 12.668 12.847 -12.811 1.00 65.44 192 SER A C 1
ATOM 1574 O O . SER A 1 192 ? 11.456 12.893 -12.991 1.00 65.44 192 SER A O 1
ATOM 1576 N N . ARG A 1 193 ? 13.500 12.160 -13.576 1.00 68.19 193 ARG A N 1
ATOM 1577 C CA . ARG A 1 193 ? 13.106 11.408 -14.760 1.00 68.19 193 ARG A CA 1
ATOM 1578 C C . ARG A 1 193 ? 13.571 9.965 -14.658 1.00 68.19 193 ARG A C 1
ATOM 1580 O O . ARG A 1 193 ? 13.601 9.251 -15.652 1.00 68.19 193 ARG A O 1
ATOM 1587 N N . VAL A 1 194 ? 13.960 9.547 -13.454 1.00 78.06 194 VAL A N 1
ATOM 1588 C CA . VAL A 1 194 ? 14.489 8.215 -13.191 1.00 78.06 194 VAL A CA 1
ATOM 1589 C C . VAL A 1 194 ? 13.642 7.578 -12.109 1.00 78.06 194 VAL A C 1
ATOM 1591 O O . VAL A 1 194 ? 13.758 7.893 -10.923 1.00 78.06 194 VAL A O 1
ATOM 1594 N N . ALA A 1 195 ? 12.803 6.645 -12.537 1.00 82.56 195 ALA A N 1
ATOM 1595 C CA . ALA A 1 195 ? 12.134 5.702 -11.665 1.00 82.56 195 ALA A CA 1
ATOM 1596 C C . ALA A 1 195 ? 12.799 4.331 -11.801 1.00 82.56 195 ALA A C 1
ATOM 1598 O O . ALA A 1 195 ? 13.350 3.976 -12.843 1.00 82.56 195 ALA A O 1
ATOM 1599 N N . THR A 1 196 ? 12.749 3.545 -10.734 1.00 84.94 196 THR A N 1
ATOM 1600 C CA . THR A 1 196 ? 13.180 2.149 -10.756 1.00 84.94 196 THR A CA 1
ATOM 1601 C C . THR A 1 196 ? 12.096 1.264 -10.165 1.00 84.94 196 THR A C 1
ATOM 1603 O O . THR A 1 196 ? 11.464 1.630 -9.180 1.00 84.94 196 THR A O 1
ATOM 1606 N N . PHE A 1 197 ? 11.901 0.072 -10.725 1.00 84.31 197 PHE A N 1
ATOM 1607 C CA . PHE A 1 197 ? 10.983 -0.926 -10.163 1.00 84.31 197 PHE A CA 1
ATOM 1608 C C . PHE A 1 197 ? 11.644 -1.818 -9.104 1.00 84.31 197 PHE A C 1
ATOM 1610 O O . PHE A 1 197 ? 10.962 -2.631 -8.489 1.00 84.31 197 PHE A O 1
ATOM 1617 N N . ARG A 1 198 ? 12.967 -1.679 -8.896 1.00 84.25 198 ARG A N 1
ATOM 1618 C CA . ARG A 1 198 ? 13.779 -2.509 -7.983 1.00 84.25 198 ARG A CA 1
ATOM 1619 C C . ARG A 1 198 ? 13.536 -4.016 -8.148 1.00 84.25 198 ARG A C 1
ATOM 1621 O O . ARG A 1 198 ? 13.461 -4.742 -7.162 1.00 84.25 198 ARG A O 1
ATOM 1628 N N . ASP A 1 199 ? 13.436 -4.478 -9.392 1.00 85.31 199 ASP A N 1
ATOM 1629 C CA . ASP A 1 199 ? 13.244 -5.890 -9.719 1.00 85.31 199 ASP A CA 1
ATOM 1630 C C . ASP A 1 199 ? 14.538 -6.506 -10.287 1.00 85.31 199 ASP A C 1
ATOM 1632 O O . ASP A 1 199 ? 14.817 -6.359 -11.482 1.00 85.31 199 ASP A O 1
ATOM 1636 N N . PRO A 1 200 ? 15.350 -7.183 -9.452 1.00 86.69 200 PRO A N 1
ATOM 1637 C CA . PRO A 1 200 ? 16.595 -7.801 -9.898 1.00 86.69 200 PRO A CA 1
ATOM 1638 C C . PRO A 1 200 ? 16.372 -9.015 -10.815 1.00 86.69 200 PRO A C 1
ATOM 1640 O O . PRO A 1 200 ? 17.287 -9.390 -11.547 1.00 86.69 200 PRO A O 1
ATOM 1643 N N . TYR A 1 201 ? 15.178 -9.621 -10.810 1.00 87.19 201 TYR A N 1
ATOM 1644 C CA . TYR A 1 201 ? 14.858 -10.794 -11.633 1.00 87.19 201 TYR A CA 1
ATOM 1645 C C . TYR A 1 201 ? 14.420 -10.420 -13.049 1.00 87.19 201 TYR A C 1
ATOM 1647 O O . TYR A 1 201 ? 14.442 -11.260 -13.947 1.00 87.19 201 TYR A O 1
ATOM 1655 N N . SER A 1 202 ? 14.105 -9.146 -13.280 1.00 90.12 202 SER A N 1
ATOM 1656 C CA . SER A 1 202 ? 13.697 -8.657 -14.593 1.00 90.12 202 SER A CA 1
ATOM 1657 C C . SER A 1 202 ? 14.749 -8.922 -15.676 1.00 90.12 202 SER A C 1
ATOM 1659 O O . SER A 1 202 ? 14.427 -9.419 -16.752 1.00 90.12 202 SER A O 1
ATOM 1661 N N . PHE A 1 203 ? 16.029 -8.677 -15.379 1.00 92.50 203 PHE A N 1
ATOM 1662 C CA . PHE A 1 203 ? 17.113 -8.901 -16.337 1.00 92.50 203 PHE A CA 1
ATOM 1663 C C . PHE A 1 203 ? 17.232 -10.372 -16.789 1.00 92.50 203 PHE A C 1
ATOM 1665 O O . PHE A 1 203 ? 17.164 -10.622 -17.995 1.00 92.50 203 PHE A O 1
ATOM 1672 N N . PRO A 1 204 ? 17.370 -11.371 -15.891 1.00 92.38 204 PRO A N 1
ATOM 1673 C CA . PRO A 1 204 ? 17.444 -12.762 -16.326 1.00 92.38 204 PRO A CA 1
ATOM 1674 C C . PRO A 1 204 ? 16.156 -13.243 -17.003 1.00 92.38 204 PRO A C 1
ATOM 1676 O O . PRO A 1 204 ? 16.248 -14.023 -17.944 1.00 92.38 204 PRO A O 1
ATOM 1679 N N . ILE A 1 205 ? 14.970 -12.773 -16.600 1.00 92.12 205 ILE A N 1
ATOM 1680 C CA . ILE A 1 205 ? 13.718 -13.147 -17.279 1.00 92.12 205 ILE A CA 1
ATOM 1681 C C . ILE A 1 205 ? 13.715 -12.670 -18.737 1.00 92.12 205 ILE A C 1
ATOM 1683 O O . ILE A 1 205 ? 13.335 -13.429 -19.624 1.00 92.12 205 ILE A O 1
ATOM 1687 N N . LEU A 1 206 ? 14.166 -11.440 -18.991 1.00 91.19 206 LEU A N 1
ATOM 1688 C CA . LEU A 1 206 ? 14.139 -10.834 -20.324 1.00 91.19 206 LEU A CA 1
ATOM 1689 C C . LEU A 1 206 ? 15.214 -11.373 -21.274 1.00 91.19 206 LEU A C 1
ATOM 1691 O O . LEU A 1 206 ? 14.984 -11.411 -22.481 1.00 91.19 206 LEU A O 1
ATOM 1695 N N . PHE A 1 207 ? 16.384 -11.757 -20.755 1.00 92.81 207 PHE A N 1
ATOM 1696 C CA . PHE A 1 207 ? 17.557 -12.039 -21.593 1.00 92.81 207 PHE A CA 1
ATOM 1697 C C . PHE A 1 207 ? 18.085 -13.476 -21.501 1.00 92.81 207 PHE A C 1
ATOM 1699 O O . PHE A 1 207 ? 18.913 -13.865 -22.326 1.00 92.81 207 PHE A O 1
ATOM 1706 N N . HIS A 1 208 ? 17.634 -14.288 -20.540 1.00 93.88 208 HIS A N 1
ATOM 1707 C CA . HIS A 1 208 ? 18.055 -15.686 -20.453 1.00 93.88 208 HIS A CA 1
ATOM 1708 C C . HIS A 1 208 ? 17.179 -16.580 -21.355 1.00 93.88 208 HIS A C 1
ATOM 1710 O O . HIS A 1 208 ? 15.957 -16.584 -21.201 1.00 93.88 208 HIS A O 1
ATOM 1716 N N . PRO A 1 209 ? 17.758 -17.419 -22.240 1.00 93.38 209 PRO A N 1
ATOM 1717 C CA . PRO A 1 209 ? 16.990 -18.181 -23.234 1.00 93.38 209 PRO A CA 1
ATOM 1718 C C . PRO A 1 209 ? 16.002 -19.185 -22.621 1.00 93.38 209 PRO A C 1
ATOM 1720 O O . PRO A 1 209 ? 14.976 -19.492 -23.224 1.00 93.38 209 PRO A O 1
ATOM 1723 N N . ALA A 1 210 ? 16.276 -19.678 -21.408 1.00 94.56 210 ALA A N 1
ATOM 1724 C CA . ALA A 1 210 ? 15.364 -20.574 -20.691 1.00 94.56 210 ALA A CA 1
ATOM 1725 C C . ALA A 1 210 ? 14.076 -19.886 -20.190 1.00 94.56 210 ALA A C 1
ATOM 1727 O O . ALA A 1 210 ? 13.144 -20.583 -19.806 1.00 94.56 210 ALA A O 1
ATOM 1728 N N . CYS A 1 211 ? 14.015 -18.549 -20.194 1.00 90.94 211 CYS A N 1
ATOM 1729 C CA . CYS A 1 211 ? 12.897 -17.767 -19.660 1.00 90.94 211 CYS A CA 1
ATOM 1730 C C . CYS A 1 211 ? 11.978 -17.196 -20.752 1.00 90.94 211 CYS A C 1
ATOM 1732 O O . CYS A 1 211 ? 11.073 -16.425 -20.443 1.00 90.94 211 CYS A O 1
ATOM 1734 N N . ASN A 1 212 ? 12.167 -17.567 -22.026 1.00 91.31 212 ASN A N 1
ATOM 1735 C CA . ASN A 1 212 ? 11.411 -17.011 -23.160 1.00 91.31 212 ASN A CA 1
ATOM 1736 C C . ASN A 1 212 ? 9.883 -17.121 -23.008 1.00 91.31 212 ASN A C 1
ATOM 1738 O O . ASN A 1 212 ? 9.145 -16.272 -23.504 1.00 91.31 212 ASN A O 1
ATOM 1742 N N . ASN A 1 213 ? 9.401 -18.154 -22.316 1.00 94.00 213 ASN A N 1
ATOM 1743 C CA . ASN A 1 213 ? 7.982 -18.347 -22.019 1.00 94.00 213 ASN A CA 1
ATOM 1744 C C . ASN A 1 213 ? 7.426 -17.331 -21.004 1.00 94.00 213 ASN A C 1
ATOM 1746 O O . ASN A 1 213 ? 6.225 -17.083 -21.016 1.00 94.00 213 ASN A O 1
ATOM 1750 N N . LEU A 1 214 ? 8.277 -16.738 -20.162 1.00 91.94 214 LEU A N 1
ATOM 1751 C CA . LEU A 1 214 ? 7.906 -15.778 -19.116 1.00 91.94 214 LEU A CA 1
ATOM 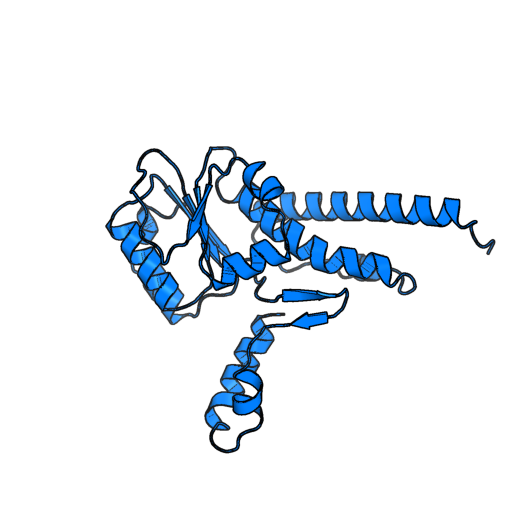1752 C C . LEU A 1 214 ? 7.980 -14.319 -19.594 1.00 91.94 214 LEU A C 1
ATOM 1754 O O . LEU A 1 214 ? 7.345 -13.444 -19.014 1.00 91.94 214 LEU A O 1
ATOM 1758 N N . VAL A 1 215 ? 8.718 -14.044 -20.677 1.00 91.44 215 VAL A N 1
ATOM 1759 C CA . VAL A 1 215 ? 8.981 -12.679 -21.175 1.00 91.44 215 VAL A CA 1
ATOM 1760 C C . VAL A 1 215 ? 7.698 -11.891 -21.439 1.00 91.44 215 VAL A C 1
ATOM 1762 O O . VAL A 1 215 ? 7.607 -10.720 -21.077 1.00 91.44 215 VAL A O 1
ATOM 1765 N N . ARG A 1 216 ? 6.696 -12.513 -22.074 1.00 91.31 216 ARG A N 1
ATOM 1766 C CA . ARG A 1 216 ? 5.440 -11.833 -22.431 1.00 91.31 216 ARG A CA 1
ATOM 1767 C C . ARG A 1 216 ? 4.683 -11.357 -21.192 1.00 91.31 216 ARG A C 1
ATOM 1769 O O . ARG A 1 216 ? 4.212 -10.225 -21.175 1.00 91.31 216 ARG A O 1
ATOM 1776 N N . GLU A 1 217 ? 4.538 -12.238 -20.210 1.00 88.69 217 GLU A N 1
ATOM 1777 C CA . GLU A 1 217 ? 3.850 -11.946 -18.952 1.00 88.69 217 GLU A CA 1
ATOM 1778 C C . GLU A 1 217 ? 4.605 -10.860 -18.186 1.00 88.69 217 GLU A C 1
ATOM 1780 O O . GLU A 1 217 ? 4.038 -9.817 -17.874 1.00 88.69 217 GLU A O 1
ATOM 1785 N N . HIS A 1 218 ? 5.921 -11.029 -18.053 1.00 88.88 218 HIS A N 1
ATOM 1786 C CA . HIS A 1 218 ? 6.793 -10.079 -17.372 1.00 88.88 218 HIS A CA 1
ATOM 1787 C C . HIS A 1 218 ? 6.763 -8.670 -17.983 1.00 88.88 218 HIS A C 1
ATOM 1789 O O . HIS A 1 218 ? 6.685 -7.675 -17.266 1.00 88.88 218 HIS A O 1
ATOM 1795 N N . LEU A 1 219 ? 6.772 -8.551 -19.315 1.00 89.12 219 LEU A N 1
ATOM 1796 C CA . LEU A 1 219 ? 6.612 -7.255 -19.987 1.00 89.12 219 LEU A CA 1
ATOM 1797 C C . LEU A 1 219 ? 5.230 -6.640 -19.734 1.00 89.12 219 LEU A C 1
ATOM 1799 O O . LEU A 1 219 ? 5.129 -5.425 -19.574 1.00 89.12 219 LEU A O 1
ATOM 1803 N N . GLY A 1 220 ? 4.180 -7.463 -19.678 1.00 86.81 220 GLY A N 1
ATOM 1804 C CA . GLY A 1 220 ? 2.840 -7.020 -19.298 1.00 86.81 220 GLY A CA 1
ATOM 1805 C C . GLY A 1 220 ? 2.789 -6.484 -17.865 1.00 86.81 220 GLY A C 1
ATOM 1806 O O . GLY A 1 220 ? 2.128 -5.480 -17.609 1.00 86.81 220 GLY A O 1
ATOM 1807 N N . ASP A 1 221 ? 3.517 -7.104 -16.941 1.00 83.50 221 ASP A N 1
ATOM 1808 C CA . ASP A 1 221 ? 3.616 -6.658 -15.549 1.00 83.50 221 ASP A CA 1
ATOM 1809 C C . ASP A 1 221 ? 4.373 -5.340 -15.431 1.00 83.50 221 ASP A C 1
ATOM 1811 O O . ASP A 1 221 ? 3.929 -4.434 -14.729 1.00 83.50 221 ASP A O 1
ATOM 1815 N N . LEU A 1 222 ? 5.490 -5.202 -16.151 1.00 83.69 222 LEU A N 1
ATOM 1816 C CA . LEU A 1 222 ? 6.261 -3.960 -16.199 1.00 83.69 222 LEU A CA 1
ATOM 1817 C C . LEU A 1 222 ? 5.451 -2.812 -16.806 1.00 83.69 222 LEU A C 1
ATOM 1819 O O . LEU A 1 222 ? 5.470 -1.710 -16.266 1.00 83.69 222 LEU A O 1
ATOM 1823 N N . ALA A 1 223 ? 4.712 -3.072 -17.886 1.00 82.50 223 ALA A N 1
ATOM 1824 C CA . ALA A 1 223 ? 3.884 -2.066 -18.544 1.00 82.50 223 ALA A CA 1
ATOM 1825 C C . ALA A 1 223 ? 2.751 -1.547 -17.648 1.00 82.50 223 ALA A C 1
ATOM 1827 O O . ALA A 1 223 ? 2.326 -0.414 -17.811 1.00 82.50 223 ALA A O 1
ATOM 1828 N N . ARG A 1 224 ? 2.268 -2.352 -16.692 1.00 77.81 224 ARG A N 1
ATOM 1829 C CA . ARG A 1 224 ? 1.222 -1.944 -15.739 1.00 77.81 224 ARG A CA 1
ATOM 1830 C C . ARG A 1 224 ? 1.731 -1.070 -14.591 1.00 77.81 224 ARG A C 1
ATOM 1832 O O . ARG A 1 224 ? 0.910 -0.523 -13.859 1.00 77.81 224 ARG A O 1
ATOM 1839 N N . LYS A 1 225 ? 3.049 -0.973 -14.392 1.00 73.62 225 LYS A N 1
ATOM 1840 C CA . LYS A 1 225 ? 3.656 -0.178 -13.309 1.00 73.62 225 LYS A CA 1
ATOM 1841 C C . LYS A 1 225 ? 3.825 1.307 -13.660 1.00 73.62 225 LYS A C 1
ATOM 1843 O O . LYS A 1 225 ? 4.266 2.055 -12.789 1.00 73.62 225 LYS A O 1
ATOM 1848 N N . VAL A 1 226 ? 3.534 1.712 -14.902 1.00 62.72 226 VAL A N 1
ATOM 1849 C CA . VAL A 1 226 ? 3.777 3.062 -15.451 1.00 62.72 226 VAL A CA 1
ATOM 1850 C C . VAL A 1 226 ? 2.560 3.596 -16.184 1.00 62.72 226 VAL A C 1
ATOM 1852 O O . VAL A 1 226 ? 1.819 2.773 -16.762 1.00 62.72 226 VAL A O 1
#

Foldseek 3Di:
DDDDDPVVVVVVLVVVVVVLLVVLLVVLVVCVVDPDPDPPDPVVVVVPDPPDQPSLQCNVLVNLLSLVLSCLQPQVHQEAEAEEEAPQQVVQCVQRHDPVSSVVSNHPYYHYLPDDDAADAAHEYEYEYELDPVSLVSVVVCLVVNSYNAYGYEYAFDHDPVSVVVLVPDPSSVVRHPYYYYRLQQWRDPGSPDIHNPDPVLVCCCPPPVNPVVNVVSVVVVVRSD

pLDDT: mean 76.31, std 20.56, range [34.31, 97.0]

Mean predicted aligned error: 11.76 Å

Secondary structure (DSSP, 8-state):
-PPPPHHHHHHHHHHHHHHHHHHHHHHHHHHTTSS-TT---HHHHTTS-TT-HHHHHHHHHHHHHHHHHHHHHHTTTTS-EEEEE-HHHHHHHHHHS-HHHHHTTTEEEEEETTS----BTTSEEEEEE---HHHHHHHHHHHHTT-BS-EEEEESSPPPHHHHHHHHH-HHHHHHEEEEEE----SEEEETTEEE---TTHHHHHH-GGGTTTHHHHHHHHHTT-

Sequence (226 aa):
MRRLSAPQQARRHVEVMITLTAHVRELTLDSWRSDGIREMDEKFLKWLEPEDEFILTLAAAAAATVVILGAIRHAAGNDWKVLVVDEKSKKLLDNTVKEDDILNNNVTNVEQIEHRRPPNHDMDALYFLSPQPHIIDCLMADLERVRYRKFFVVWTAILEPQQRARLDRSQMVRDMIVSMHTLNVDFYPRESRVATFRDPYSFPILFHPACNNLVREHLGDLARKV